Protein AF-S3JIY9-F1 (afdb_monomer_lite)

pLDDT: mean 78.0, std 19.02, range [23.7, 97.75]

Secondary structure (DSSP, 8-state):
-------------------------HHHHHHHHHHHHHHHHHHHHHHHHHTT--HHHHHHHHHHHHHHHHHHHHH-SSHHHHHHHHHHHHHHTTTS-HHHHHHHHHHHHHHHHHHHHHHHHH-GGG----------TT--HHHHHHHHHHHHHH-EETTEEHHHHHHHHTSS---SSS-HHHHHHHHHHHHHHHHHHHHHTTSSS--HHHHHHHHHHHH-TTSHHHHHHHHHHHHHHHHHT-

Sequence (242 aa):
MIKINKIMTMLFFIIPVGAGAGEVTGLDLIDRCSSYADKVVEQSGDELAQIGETPSDIRSYVKLTCIDAMRTAVLAKNVKELSQWRVAKIQSVWGFNDDRKTYQSNVINTSSKMAIEYYYSQHPDSEPAVTYPVVAPDATTDQKVSALDIYASEKKIQGSTVKNHCERLTKNVPNTDIPESTLRSEGVVACQGVMVSNVTQDKHGISFDKAMDIAKRQYGTSSKEYTFFVSVIKSANSISKQ

Organism: NCBI:txid566551

Foldseek 3Di:
DDDDDDDDDDDDPDDDPDDDLPPCDPVNQLVVQQVVLVVCCVPCVVVVVVVPQHSVNSSVLLSVLLSVLQVQLVVPPALVSLLVVLLVQLVVLVVDDPVSSVSSNVSSVVSSVVSSVVSCSVVVVPPDPDDAPDADPPHDPVSQLSSLVVQQCPDDFPNHGLLVVQLVLLVDQDDDPDDSVVLSVVSSLLLSLCLCCLLVVNSGGDHLVRSLVVLCVPANPPDSSSVSSNSSSVVSNVRSND

Structure (mmCIF, N/CA/C/O backbone):
data_AF-S3JIY9-F1
#
_entry.id   AF-S3JIY9-F1
#
loop_
_atom_site.group_PDB
_atom_site.id
_atom_site.type_symbol
_atom_site.label_atom_id
_atom_site.label_alt_id
_atom_site.label_comp_id
_atom_site.label_asym_id
_atom_site.label_entity_id
_atom_site.label_seq_id
_atom_site.pdbx_PDB_ins_code
_atom_site.Cartn_x
_atom_site.Cartn_y
_atom_site.Cartn_z
_atom_site.occupancy
_atom_site.B_iso_or_equiv
_atom_site.auth_seq_id
_atom_site.auth_comp_id
_atom_site.auth_asym_id
_atom_site.auth_atom_id
_atom_site.pdbx_PDB_model_num
ATOM 1 N N . MET A 1 1 ? 37.406 -50.912 22.437 1.00 38.19 1 MET A N 1
ATOM 2 C CA . MET A 1 1 ? 37.278 -50.996 20.965 1.00 38.19 1 MET A CA 1
ATOM 3 C C . MET A 1 1 ? 35.921 -50.398 20.607 1.00 38.19 1 MET A C 1
ATOM 5 O O . MET A 1 1 ? 34.916 -50.907 21.082 1.00 38.19 1 MET A O 1
ATOM 9 N N . ILE A 1 2 ? 35.899 -49.223 19.970 1.00 29.56 2 ILE A N 1
ATOM 10 C CA . ILE A 1 2 ? 34.751 -48.298 19.941 1.00 29.56 2 ILE A CA 1
ATOM 11 C C . ILE A 1 2 ? 34.090 -48.252 18.551 1.00 29.56 2 ILE A C 1
ATOM 13 O O . ILE A 1 2 ? 34.769 -48.039 17.556 1.00 29.56 2 ILE A O 1
ATOM 17 N N . LYS A 1 3 ? 32.753 -48.375 18.593 1.00 28.33 3 LYS A N 1
ATOM 18 C CA . LYS A 1 3 ? 31.664 -47.878 17.721 1.00 28.33 3 LYS A CA 1
ATOM 19 C C . LYS A 1 3 ? 31.586 -48.284 16.241 1.00 28.33 3 LYS A C 1
ATOM 21 O O . LYS A 1 3 ? 32.285 -47.776 15.375 1.00 28.33 3 LYS A O 1
ATOM 26 N N . ILE A 1 4 ? 30.527 -49.050 15.975 1.00 37.38 4 ILE A N 1
ATOM 27 C CA . ILE A 1 4 ? 29.772 -49.087 14.721 1.00 37.38 4 ILE A CA 1
ATOM 28 C C . ILE A 1 4 ? 28.818 -47.884 14.709 1.00 37.38 4 ILE A C 1
ATOM 30 O O . ILE A 1 4 ? 28.067 -47.691 15.661 1.00 37.38 4 ILE A O 1
ATOM 34 N N . ASN A 1 5 ? 28.824 -47.109 13.626 1.00 29.88 5 ASN A N 1
ATOM 35 C CA . ASN A 1 5 ? 27.715 -46.239 13.237 1.00 29.88 5 ASN A CA 1
ATOM 36 C C . ASN A 1 5 ? 27.690 -46.178 11.704 1.00 29.88 5 ASN A C 1
ATOM 38 O O . ASN A 1 5 ? 28.547 -45.541 11.095 1.00 29.88 5 ASN A O 1
ATOM 42 N N . LYS A 1 6 ? 26.734 -46.865 11.069 1.00 32.22 6 LYS A N 1
ATOM 43 C CA . LYS A 1 6 ? 26.401 -46.644 9.656 1.00 32.22 6 LYS A CA 1
ATOM 44 C C . LYS A 1 6 ? 25.084 -45.884 9.607 1.00 32.22 6 LYS A C 1
ATOM 46 O O . LYS A 1 6 ? 24.036 -46.408 9.967 1.00 32.22 6 LYS A O 1
ATOM 51 N N . ILE A 1 7 ? 25.209 -44.617 9.231 1.00 32.75 7 ILE A N 1
ATOM 52 C CA . ILE A 1 7 ? 24.135 -43.646 9.054 1.00 32.75 7 ILE A CA 1
ATOM 53 C C . ILE A 1 7 ? 23.348 -43.995 7.790 1.00 32.75 7 ILE A C 1
ATOM 55 O O . ILE A 1 7 ? 23.915 -44.295 6.741 1.00 32.75 7 ILE A O 1
ATOM 59 N N . MET A 1 8 ? 22.030 -43.957 7.950 1.00 25.59 8 MET A N 1
ATOM 60 C CA . MET A 1 8 ? 20.993 -44.176 6.954 1.00 25.59 8 MET A CA 1
ATOM 61 C C . MET A 1 8 ? 21.066 -43.111 5.850 1.00 25.59 8 MET A C 1
ATOM 63 O O . MET A 1 8 ? 20.965 -41.916 6.118 1.00 25.59 8 MET A O 1
ATOM 67 N N . THR A 1 9 ? 21.253 -43.553 4.609 1.00 28.67 9 THR A N 1
ATOM 68 C CA . THR A 1 9 ? 21.244 -42.717 3.405 1.00 28.67 9 THR A CA 1
ATOM 69 C C . THR A 1 9 ? 19.800 -42.339 3.064 1.00 28.67 9 THR A C 1
ATOM 71 O O . THR A 1 9 ? 19.059 -43.151 2.516 1.00 28.67 9 THR A O 1
ATOM 74 N N . MET A 1 10 ? 19.384 -41.114 3.400 1.00 25.73 10 MET A N 1
ATOM 75 C CA . MET A 1 10 ? 18.171 -40.512 2.840 1.00 25.73 10 MET A CA 1
ATOM 76 C C . MET A 1 10 ? 18.491 -39.938 1.457 1.00 25.73 10 MET A C 1
ATOM 78 O O . MET A 1 10 ? 19.300 -39.022 1.320 1.00 25.73 10 MET A O 1
ATOM 82 N N . LEU A 1 11 ? 17.843 -40.506 0.442 1.00 25.73 11 LEU A N 1
ATOM 83 C CA . LEU A 1 11 ? 17.752 -39.976 -0.913 1.00 25.73 11 LEU A CA 1
ATOM 84 C C . LEU A 1 11 ? 17.049 -38.612 -0.888 1.00 25.73 11 LEU A C 1
ATOM 86 O O . LEU A 1 11 ? 15.840 -38.538 -0.675 1.00 25.73 11 LEU A O 1
ATOM 90 N N . PHE A 1 12 ? 17.801 -37.543 -1.141 1.00 24.23 12 PHE A N 1
ATOM 91 C CA . PHE A 1 12 ? 17.235 -36.261 -1.545 1.00 24.23 12 PHE A CA 1
ATOM 92 C C . PHE A 1 12 ? 17.053 -36.268 -3.063 1.00 24.23 12 PHE A C 1
ATOM 94 O O . PHE A 1 12 ? 18.024 -36.284 -3.819 1.00 24.23 12 PHE A O 1
ATOM 101 N N . PHE A 1 13 ? 15.797 -36.243 -3.505 1.00 23.70 13 PHE A N 1
ATOM 102 C CA . PHE A 1 13 ? 15.455 -35.799 -4.850 1.00 23.70 13 PHE A CA 1
ATOM 103 C C . PHE A 1 13 ? 15.798 -34.309 -4.952 1.00 23.70 13 PHE A C 1
ATOM 105 O O . PHE A 1 13 ? 15.055 -33.456 -4.470 1.00 23.70 13 PHE A O 1
ATOM 112 N N . ILE A 1 14 ? 16.942 -33.998 -5.559 1.00 27.81 14 ILE A N 1
ATOM 113 C CA . ILE A 1 14 ? 17.235 -32.653 -6.050 1.00 27.81 14 ILE A CA 1
ATOM 114 C C . ILE A 1 14 ? 16.466 -32.519 -7.363 1.00 27.81 14 ILE A C 1
ATOM 116 O O . ILE A 1 14 ? 16.834 -33.116 -8.374 1.00 27.81 14 ILE A O 1
ATOM 120 N N . ILE A 1 15 ? 15.364 -31.771 -7.337 1.00 27.00 15 ILE A N 1
ATOM 121 C CA . ILE A 1 15 ? 14.745 -31.269 -8.564 1.00 27.00 15 ILE A CA 1
ATOM 122 C C . ILE A 1 15 ? 15.760 -30.296 -9.187 1.00 27.00 15 ILE A C 1
ATOM 124 O O . ILE A 1 15 ? 16.252 -29.419 -8.472 1.00 27.00 15 ILE A O 1
ATOM 128 N N . PRO A 1 16 ? 16.107 -30.423 -10.478 1.00 28.78 16 PRO A N 1
ATOM 129 C CA . PRO A 1 16 ? 16.985 -29.463 -11.125 1.00 28.78 16 PRO A CA 1
ATOM 130 C C . PRO A 1 16 ? 16.290 -28.099 -11.158 1.00 28.78 16 PRO A C 1
ATOM 132 O O . PRO A 1 16 ? 15.233 -27.942 -11.770 1.00 28.78 16 PRO A O 1
ATOM 135 N N . VAL A 1 17 ? 16.893 -27.107 -10.498 1.00 31.83 17 VAL A N 1
ATOM 136 C CA . VAL A 1 17 ? 16.591 -25.695 -10.738 1.00 31.83 17 VAL A CA 1
ATOM 137 C C . VAL A 1 17 ? 17.067 -25.411 -12.156 1.00 31.83 17 VAL A C 1
ATOM 139 O O . VAL A 1 17 ? 18.263 -25.289 -12.416 1.00 31.83 17 VAL A O 1
ATOM 142 N N . GLY A 1 18 ? 16.119 -25.415 -13.092 1.00 27.17 18 GLY A N 1
ATOM 143 C CA . GLY A 1 18 ? 16.354 -25.000 -14.463 1.00 27.17 18 GLY A CA 1
ATOM 144 C C . GLY A 1 18 ? 16.907 -23.581 -14.467 1.00 27.17 18 GLY A C 1
ATOM 145 O O . GLY A 1 18 ? 16.279 -22.656 -13.957 1.00 27.17 18 GLY A O 1
ATOM 146 N N . ALA A 1 19 ? 18.106 -23.452 -15.026 1.00 34.94 19 ALA A N 1
ATOM 147 C CA . ALA A 1 19 ? 18.728 -22.194 -15.376 1.00 34.94 19 ALA A CA 1
ATOM 148 C C . ALA A 1 19 ? 17.770 -21.339 -16.217 1.00 34.94 19 ALA A C 1
ATOM 150 O O . ALA A 1 19 ? 17.150 -21.826 -17.163 1.00 34.94 19 ALA A O 1
ATOM 151 N N . GLY A 1 20 ? 17.681 -20.060 -15.869 1.00 28.09 20 GLY A N 1
ATOM 152 C CA . GLY A 1 20 ? 16.871 -19.095 -16.595 1.00 28.09 20 GLY A CA 1
ATOM 153 C C . GLY A 1 20 ? 16.936 -17.690 -16.011 1.00 28.09 20 GLY A C 1
ATOM 154 O O . GLY A 1 20 ? 15.926 -16.999 -16.011 1.00 28.09 20 GLY A O 1
ATOM 155 N N . ALA A 1 21 ? 18.096 -17.245 -15.517 1.00 38.03 21 ALA A N 1
ATOM 156 C CA . ALA A 1 21 ? 18.373 -15.811 -15.479 1.00 38.03 21 ALA A CA 1
ATOM 157 C C . ALA A 1 21 ? 18.649 -15.383 -16.928 1.00 38.03 21 ALA A C 1
ATOM 159 O O . ALA A 1 21 ? 19.795 -15.275 -17.355 1.00 38.03 21 ALA A O 1
ATOM 160 N N . GLY A 1 22 ? 17.579 -15.286 -17.721 1.00 38.56 22 GLY A N 1
ATOM 161 C CA . GLY A 1 22 ? 17.641 -14.637 -19.019 1.00 38.56 22 GLY A CA 1
ATOM 162 C C . GLY A 1 22 ? 18.065 -13.194 -18.793 1.00 38.56 22 GLY A C 1
ATOM 163 O O . GLY A 1 22 ? 17.562 -12.534 -17.883 1.00 38.56 22 GLY A O 1
ATOM 164 N N . GLU A 1 23 ? 19.025 -12.738 -19.582 1.00 44.09 23 GLU A N 1
ATOM 165 C CA . GLU A 1 23 ? 19.440 -11.345 -19.651 1.00 44.09 23 GLU A CA 1
ATOM 166 C C . GLU A 1 23 ? 18.198 -10.508 -20.002 1.00 44.09 23 GLU A C 1
ATOM 168 O O . GLU A 1 23 ? 17.752 -10.500 -21.146 1.00 44.09 23 GLU A O 1
ATOM 173 N N . VAL A 1 24 ? 17.558 -9.898 -18.997 1.00 56.06 24 VAL A N 1
ATOM 174 C CA . VAL A 1 24 ? 16.356 -9.083 -19.206 1.00 56.06 24 VAL A CA 1
ATOM 175 C C . VAL A 1 24 ? 16.796 -7.837 -19.956 1.00 56.06 24 VAL A C 1
ATOM 177 O O . VAL A 1 24 ? 17.496 -6.976 -19.422 1.00 56.06 24 VAL A O 1
ATOM 180 N N . THR A 1 25 ? 16.408 -7.749 -21.219 1.00 61.25 25 THR A N 1
ATOM 181 C CA . THR A 1 25 ? 16.773 -6.631 -22.078 1.00 61.25 25 THR A CA 1
ATOM 182 C C . THR A 1 25 ? 15.883 -5.421 -21.792 1.00 61.25 25 THR A C 1
ATOM 184 O O . THR A 1 25 ? 14.789 -5.522 -21.230 1.00 61.25 25 THR A O 1
ATOM 187 N N . GLY A 1 26 ? 16.309 -4.235 -22.237 1.00 61.56 26 GLY A N 1
ATOM 188 C CA . GLY A 1 26 ? 15.458 -3.040 -22.183 1.00 61.56 26 GLY A CA 1
ATOM 189 C C . GLY A 1 26 ? 14.123 -3.202 -22.930 1.00 61.56 26 GLY A C 1
ATOM 190 O O . GLY A 1 26 ? 13.165 -2.505 -22.602 1.00 61.56 26 GLY A O 1
ATOM 191 N N . LEU A 1 27 ? 14.042 -4.131 -23.891 1.00 69.62 27 LEU A N 1
ATOM 192 C CA . LEU A 1 27 ? 12.817 -4.461 -24.625 1.00 69.62 27 LEU A CA 1
ATOM 193 C C . LEU A 1 27 ? 11.836 -5.258 -23.755 1.00 69.62 27 LEU A C 1
ATOM 195 O O . LEU A 1 27 ? 10.663 -4.897 -23.693 1.00 69.62 27 LEU A O 1
ATOM 199 N N . ASP A 1 28 ? 12.325 -6.229 -22.980 1.00 77.31 28 ASP A N 1
ATOM 200 C CA . ASP A 1 28 ? 11.491 -7.023 -22.065 1.00 77.31 28 ASP A CA 1
ATOM 201 C C . ASP A 1 28 ? 10.812 -6.143 -21.001 1.00 77.31 28 ASP A C 1
ATOM 203 O O . ASP A 1 28 ? 9.652 -6.348 -20.631 1.00 77.31 28 ASP A O 1
ATOM 207 N N . LEU A 1 29 ? 11.511 -5.104 -20.531 1.00 80.00 29 LEU A N 1
ATOM 208 C CA . LEU A 1 29 ? 10.956 -4.125 -19.592 1.00 80.00 29 LEU A CA 1
ATOM 209 C C . LEU A 1 29 ? 9.854 -3.268 -20.232 1.00 80.00 29 LEU A C 1
ATOM 211 O O . LEU A 1 29 ? 8.835 -2.991 -19.592 1.00 80.00 29 LEU A O 1
ATOM 215 N N . ILE A 1 30 ? 10.036 -2.858 -21.491 1.00 84.56 30 ILE A N 1
ATOM 216 C CA . ILE A 1 30 ? 9.040 -2.079 -22.239 1.00 84.56 30 ILE A CA 1
ATOM 217 C C . ILE A 1 30 ? 7.777 -2.909 -22.474 1.00 84.56 30 ILE A C 1
ATOM 219 O O . ILE A 1 30 ? 6.673 -2.384 -22.289 1.00 84.56 30 ILE A O 1
ATOM 223 N N . ASP A 1 31 ? 7.917 -4.186 -22.820 1.00 87.69 31 ASP A N 1
ATOM 224 C CA . ASP A 1 31 ? 6.788 -5.086 -23.063 1.00 87.69 31 ASP A CA 1
ATOM 225 C C . ASP A 1 31 ? 6.035 -5.405 -21.772 1.00 87.69 31 ASP A C 1
ATOM 227 O O . ASP A 1 31 ? 4.800 -5.347 -21.738 1.00 87.69 31 ASP A O 1
ATOM 231 N N . ARG A 1 32 ? 6.757 -5.626 -20.665 1.00 88.44 32 ARG A N 1
ATOM 232 C CA . ARG A 1 32 ? 6.151 -5.828 -19.340 1.00 88.44 32 ARG A CA 1
ATOM 233 C C . ARG A 1 32 ? 5.341 -4.606 -18.898 1.00 88.44 32 ARG A C 1
ATOM 235 O O . ARG A 1 32 ? 4.214 -4.753 -18.425 1.00 88.44 32 ARG A O 1
ATOM 242 N N . CYS A 1 33 ? 5.880 -3.401 -19.076 1.00 93.50 33 CYS A N 1
ATOM 243 C CA . CYS A 1 33 ? 5.172 -2.166 -18.739 1.00 93.50 33 CYS A CA 1
ATOM 244 C C . CYS A 1 33 ? 4.005 -1.862 -19.690 1.00 93.50 33 CYS A C 1
ATOM 246 O O . CYS A 1 33 ? 2.988 -1.332 -19.246 1.00 93.50 33 CYS A O 1
ATOM 248 N N . SER A 1 34 ? 4.121 -2.215 -20.974 1.00 93.50 34 SER A N 1
ATOM 249 C CA . SER A 1 34 ? 3.027 -2.059 -21.944 1.00 93.50 34 SER A CA 1
ATOM 250 C C . SER A 1 34 ? 1.875 -3.020 -21.631 1.00 93.50 34 SER A C 1
ATOM 252 O O . SER A 1 34 ? 0.733 -2.587 -21.541 1.00 93.50 34 SER A O 1
ATOM 254 N N . SER A 1 35 ? 2.183 -4.281 -21.317 1.00 92.75 35 SER A N 1
ATOM 255 C CA . SER A 1 35 ? 1.185 -5.277 -20.901 1.00 92.75 35 SER A CA 1
ATOM 256 C C . SER A 1 35 ? 0.463 -4.866 -19.616 1.00 92.75 35 SER A C 1
ATOM 258 O O . SER A 1 35 ? -0.747 -5.040 -19.483 1.00 92.75 35 SER A O 1
ATOM 260 N N . TYR A 1 36 ? 1.196 -4.291 -18.655 1.00 94.75 36 TYR A N 1
ATOM 261 C CA . TYR A 1 36 ? 0.585 -3.751 -17.443 1.00 94.75 36 TYR A CA 1
ATOM 262 C C . TYR A 1 36 ? -0.362 -2.582 -17.755 1.00 94.75 36 TYR A C 1
ATOM 264 O O . TYR A 1 36 ? -1.472 -2.537 -17.229 1.00 94.75 36 TYR A O 1
ATOM 272 N N . ALA A 1 37 ? 0.039 -1.673 -18.643 1.00 93.62 37 ALA A N 1
ATOM 273 C CA . ALA A 1 37 ? -0.789 -0.556 -19.082 1.00 93.62 37 ALA A CA 1
ATOM 274 C C . ALA A 1 37 ? -2.096 -1.009 -19.754 1.00 93.62 37 ALA A C 1
ATOM 276 O O . ALA A 1 37 ? -3.160 -0.486 -19.423 1.00 93.62 37 ALA A O 1
ATOM 277 N N . ASP A 1 38 ? -2.034 -2.009 -20.634 1.00 94.06 38 ASP A N 1
ATOM 278 C CA . ASP A 1 38 ? -3.224 -2.572 -21.279 1.00 94.06 38 ASP A CA 1
ATOM 279 C C . ASP A 1 38 ? -4.160 -3.241 -20.271 1.00 94.06 38 ASP A C 1
ATOM 281 O O . ASP A 1 38 ? -5.369 -3.013 -20.308 1.00 94.06 38 ASP A O 1
ATOM 285 N N . LYS A 1 39 ? -3.603 -3.976 -19.303 1.00 92.31 39 LYS A N 1
ATOM 286 C CA . LYS A 1 39 ? -4.386 -4.596 -18.230 1.00 92.31 39 LYS A CA 1
ATOM 287 C C . LYS A 1 39 ? -5.145 -3.564 -17.395 1.00 92.31 39 LYS A C 1
ATOM 289 O O . LYS A 1 39 ? -6.285 -3.806 -17.017 1.00 92.31 39 LYS A O 1
ATOM 294 N N . VAL A 1 40 ? -4.539 -2.416 -17.099 1.00 90.56 40 VAL A N 1
ATOM 295 C CA . VAL A 1 40 ? -5.216 -1.352 -16.342 1.00 90.56 40 VAL A CA 1
ATOM 296 C C . VAL A 1 40 ? -6.367 -0.743 -17.146 1.00 90.56 40 VAL A C 1
ATOM 298 O O . VAL A 1 40 ? -7.426 -0.484 -16.579 1.00 90.56 40 VAL A O 1
ATOM 301 N N . VAL A 1 41 ? -6.202 -0.560 -18.462 1.00 92.88 41 VAL A N 1
ATOM 302 C CA . VAL A 1 41 ? -7.307 -0.125 -19.334 1.00 92.88 41 VAL A CA 1
ATOM 303 C C . VAL A 1 41 ? -8.439 -1.147 -19.341 1.00 92.88 41 VAL A C 1
ATOM 305 O O . VAL A 1 41 ? -9.593 -0.761 -19.208 1.00 92.88 41 VAL A O 1
ATOM 308 N N . GLU A 1 42 ? -8.124 -2.433 -19.472 1.00 91.19 42 GLU A N 1
ATOM 309 C CA . GLU A 1 42 ? -9.130 -3.499 -19.491 1.00 91.19 42 GLU A CA 1
ATOM 310 C C . GLU A 1 42 ? -9.900 -3.593 -18.165 1.00 91.19 42 GLU A C 1
ATOM 312 O O . GLU A 1 42 ? -11.111 -3.786 -18.162 1.00 91.19 42 GLU A O 1
ATOM 317 N N . GLN A 1 43 ? -9.207 -3.444 -17.034 1.00 87.44 43 GLN A N 1
ATOM 318 C CA . GLN A 1 43 ? -9.795 -3.654 -15.710 1.00 87.44 43 GLN A CA 1
ATOM 319 C C . GLN A 1 43 ? -10.509 -2.430 -15.141 1.00 87.44 43 GLN A C 1
ATOM 321 O O . GLN A 1 43 ? -11.434 -2.588 -14.350 1.00 87.44 43 GLN A O 1
ATOM 326 N N . SER A 1 44 ? -10.054 -1.226 -15.487 1.00 85.56 44 SER A N 1
ATOM 327 C CA . SER A 1 44 ? -10.502 0.011 -14.838 1.00 85.56 44 SER A CA 1
ATOM 328 C C . SER A 1 44 ? -10.840 1.126 -15.827 1.00 85.56 44 SER A C 1
ATOM 330 O O . SER A 1 44 ? -11.172 2.225 -15.399 1.00 85.56 44 SER A O 1
ATOM 332 N N . GLY A 1 45 ? -10.768 0.885 -17.140 1.00 85.88 45 GLY A N 1
ATOM 333 C CA . GLY A 1 45 ? -10.981 1.915 -18.161 1.00 85.88 45 GLY A CA 1
ATOM 334 C C . GLY A 1 45 ? -12.343 2.601 -18.069 1.00 85.88 45 GLY A C 1
ATOM 335 O O . GLY A 1 45 ? -12.399 3.826 -18.134 1.00 85.88 45 GLY A O 1
ATOM 336 N N . ASP A 1 46 ? -13.416 1.838 -17.852 1.00 88.94 46 ASP A N 1
ATOM 337 C CA . ASP A 1 46 ? -14.777 2.381 -17.756 1.00 88.94 46 ASP A CA 1
ATOM 338 C C . ASP A 1 46 ? -14.972 3.260 -16.511 1.00 88.94 46 ASP A C 1
ATOM 340 O O . ASP A 1 46 ? -15.608 4.310 -16.585 1.00 88.94 46 ASP A O 1
ATOM 344 N N . GLU A 1 47 ? -14.395 2.866 -15.372 1.00 86.44 47 GLU A N 1
ATOM 345 C CA . GLU A 1 47 ? -14.415 3.660 -14.136 1.00 86.44 47 GLU A CA 1
ATOM 346 C C . GLU A 1 47 ? -13.576 4.935 -14.294 1.00 86.44 47 GLU A C 1
ATOM 348 O O . GLU A 1 47 ? -14.006 6.030 -13.937 1.00 86.44 47 GLU A O 1
ATOM 353 N N . LEU A 1 48 ? -12.393 4.818 -14.900 1.00 86.81 48 LEU A N 1
ATOM 354 C CA . LEU A 1 48 ? -11.477 5.938 -15.106 1.00 86.81 48 LEU A CA 1
ATOM 355 C C . LEU A 1 48 ? -11.991 6.937 -16.158 1.00 86.81 48 LEU A C 1
ATOM 357 O O . LEU A 1 48 ? -11.736 8.140 -16.052 1.00 86.81 48 LEU A O 1
ATOM 361 N N . ALA A 1 49 ? -12.795 6.484 -17.120 1.00 90.25 49 ALA A N 1
ATOM 362 C CA . ALA A 1 49 ? -13.476 7.366 -18.061 1.00 90.25 49 ALA A CA 1
ATOM 363 C C . ALA A 1 49 ? -14.446 8.331 -17.353 1.00 90.25 49 ALA A C 1
ATOM 365 O O . ALA A 1 49 ? -14.579 9.481 -17.777 1.00 90.25 49 ALA A O 1
ATOM 366 N N . GLN A 1 50 ? -15.065 7.917 -16.238 1.00 90.19 50 GLN A N 1
ATOM 367 C CA . GLN A 1 50 ? -15.978 8.767 -15.455 1.00 90.19 50 GLN A CA 1
ATOM 368 C C . GLN A 1 50 ? -15.263 9.961 -14.809 1.00 90.19 50 GLN A C 1
ATOM 370 O O . GLN A 1 50 ? -15.883 10.995 -14.566 1.00 90.19 50 GLN A O 1
ATOM 375 N N . ILE A 1 51 ? -13.949 9.851 -14.587 1.00 86.19 51 ILE A N 1
ATOM 376 C CA . ILE A 1 51 ? -13.099 10.927 -14.056 1.00 86.19 51 ILE A CA 1
ATOM 377 C C . ILE A 1 51 ? -12.274 11.630 -15.148 1.00 86.19 51 ILE A C 1
ATOM 379 O O . ILE A 1 51 ? -11.333 12.377 -14.849 1.00 86.19 51 ILE A O 1
ATOM 383 N N . GLY A 1 52 ? -12.629 11.401 -16.417 1.00 89.25 52 GLY A N 1
ATOM 384 C CA . GLY A 1 52 ? -12.058 12.068 -17.583 1.00 89.25 52 GLY A CA 1
ATOM 385 C C . GLY A 1 52 ? -10.699 11.534 -18.038 1.00 89.25 52 GLY A C 1
ATOM 386 O O . GLY A 1 52 ? -9.960 12.277 -18.677 1.00 89.25 52 GLY A O 1
ATOM 387 N N . GLU A 1 53 ? -10.335 10.298 -17.691 1.00 89.50 53 GLU A N 1
ATOM 388 C CA . GLU A 1 53 ? -9.131 9.639 -18.216 1.00 89.50 53 GLU A CA 1
ATOM 389 C C . GLU A 1 53 ? -9.479 8.838 -19.477 1.00 89.50 53 GLU A C 1
ATOM 391 O O . GLU A 1 53 ? -10.337 7.954 -19.449 1.00 89.50 53 GLU A O 1
ATOM 396 N N . THR A 1 54 ? -8.811 9.115 -20.599 1.00 95.62 54 THR A N 1
ATOM 397 C CA . THR A 1 54 ? -9.002 8.307 -21.810 1.00 95.62 54 THR A CA 1
ATOM 398 C C . THR A 1 54 ? -8.145 7.036 -21.763 1.00 95.62 54 THR A C 1
ATOM 400 O O . THR A 1 54 ? -7.095 7.015 -21.114 1.00 95.62 54 THR A O 1
ATOM 403 N N . PRO A 1 55 ? -8.480 5.978 -22.528 1.00 95.06 55 PRO A N 1
ATOM 404 C CA . PRO A 1 55 ? -7.614 4.802 -22.654 1.00 95.06 55 PRO A CA 1
ATOM 405 C C . PRO A 1 55 ? -6.179 5.120 -23.106 1.00 95.06 55 PRO A C 1
ATOM 407 O O . PRO A 1 55 ? -5.260 4.350 -22.830 1.00 95.06 55 PRO A O 1
ATOM 410 N N . SER A 1 56 ? -5.969 6.225 -23.828 1.00 96.06 56 SER A N 1
ATOM 411 C CA . SER A 1 56 ? -4.633 6.683 -24.222 1.00 96.06 56 SER A CA 1
ATOM 412 C C . SER A 1 56 ? -3.878 7.303 -23.042 1.00 96.06 56 SER A C 1
ATOM 414 O O . SER A 1 56 ? -2.692 7.016 -22.854 1.00 96.06 56 SER A O 1
ATOM 416 N N . ASP A 1 57 ? -4.562 8.105 -22.223 1.00 93.88 57 ASP A N 1
ATOM 417 C CA . ASP A 1 57 ? -3.984 8.743 -21.035 1.00 93.88 57 ASP A CA 1
ATOM 418 C C . ASP A 1 57 ? -3.602 7.699 -19.986 1.00 93.88 57 ASP A C 1
ATOM 420 O O . ASP A 1 57 ? -2.476 7.706 -19.483 1.00 93.88 57 ASP A O 1
ATOM 424 N N . ILE A 1 58 ? -4.489 6.725 -19.749 1.00 93.56 58 ILE A N 1
ATOM 425 C CA . ILE A 1 58 ? -4.242 5.593 -18.848 1.00 93.56 58 ILE A CA 1
ATOM 426 C C . ILE A 1 58 ? -2.992 4.838 -19.299 1.00 93.56 58 ILE A C 1
ATOM 428 O O . ILE A 1 58 ? -2.053 4.675 -18.517 1.00 93.56 58 ILE A O 1
ATOM 432 N N . ARG A 1 59 ? -2.927 4.429 -20.576 1.00 96.38 59 ARG A N 1
ATOM 433 C CA . ARG A 1 59 ? -1.762 3.692 -21.085 1.00 96.38 59 ARG A CA 1
ATOM 434 C C . ARG A 1 59 ? -0.476 4.481 -20.934 1.00 96.38 59 ARG A C 1
ATOM 436 O O . ARG A 1 59 ? 0.529 3.934 -20.486 1.00 96.38 59 ARG A O 1
ATOM 443 N N . SER A 1 60 ? -0.513 5.757 -21.305 1.00 95.75 60 SER A N 1
ATOM 444 C CA . SER A 1 60 ? 0.652 6.634 -21.253 1.00 95.75 60 SER A CA 1
ATOM 445 C C . SER A 1 60 ? 1.152 6.785 -19.821 1.00 95.75 60 SER A C 1
ATOM 447 O O . SER A 1 60 ? 2.332 6.558 -19.557 1.00 95.75 60 SER A O 1
ATOM 449 N N . TYR A 1 61 ? 0.257 7.085 -18.878 1.00 94.19 61 TYR A N 1
ATOM 450 C CA . TYR A 1 61 ? 0.610 7.253 -17.474 1.00 94.19 61 TYR A CA 1
ATOM 451 C C . TYR A 1 61 ? 1.171 5.965 -16.861 1.00 94.19 61 TYR A C 1
ATOM 453 O O . TYR A 1 61 ? 2.245 5.989 -16.247 1.00 94.19 61 TYR A O 1
ATOM 461 N N . VAL A 1 62 ? 0.483 4.833 -17.053 1.00 95.69 62 VAL A N 1
ATOM 462 C CA . VAL A 1 62 ? 0.902 3.537 -16.502 1.00 95.69 62 VAL A CA 1
ATOM 463 C C . VAL A 1 62 ? 2.249 3.120 -17.072 1.00 95.69 62 VAL A C 1
ATOM 465 O O . VAL A 1 62 ? 3.164 2.785 -16.316 1.00 95.69 62 VAL A O 1
ATOM 468 N N . LYS A 1 63 ? 2.407 3.197 -18.397 1.00 94.75 63 LYS A N 1
ATOM 469 C CA . LYS A 1 63 ? 3.643 2.808 -19.075 1.00 94.75 63 LYS A CA 1
ATOM 470 C C . LYS A 1 63 ? 4.818 3.678 -18.643 1.00 94.75 63 LYS A C 1
ATOM 472 O O . LYS A 1 63 ? 5.865 3.137 -18.295 1.00 94.75 63 LYS A O 1
ATOM 477 N N . LEU A 1 64 ? 4.656 5.002 -18.621 1.00 94.19 64 LEU A N 1
ATOM 478 C CA . LEU A 1 64 ? 5.724 5.919 -18.215 1.00 94.19 64 LEU A CA 1
ATOM 479 C C . LEU A 1 64 ? 6.114 5.720 -16.750 1.00 94.19 64 LEU A C 1
ATOM 481 O O . LEU A 1 64 ? 7.302 5.677 -16.442 1.00 94.19 64 LEU A O 1
ATOM 485 N N . THR A 1 65 ? 5.138 5.540 -15.859 1.00 95.88 65 THR A N 1
ATOM 486 C CA . THR A 1 65 ? 5.400 5.306 -14.431 1.00 95.88 65 THR A CA 1
ATOM 487 C C . THR A 1 65 ? 6.108 3.973 -14.195 1.00 95.88 65 THR A C 1
ATOM 489 O O . THR A 1 65 ? 7.059 3.911 -13.418 1.00 95.88 65 THR A O 1
ATOM 492 N N . CYS A 1 66 ? 5.698 2.917 -14.899 1.00 96.06 66 CYS A N 1
ATOM 493 C CA . CYS A 1 66 ? 6.351 1.614 -14.831 1.00 96.06 66 CYS A CA 1
ATOM 494 C C . CYS A 1 66 ? 7.792 1.663 -15.361 1.00 96.06 66 CYS A C 1
ATOM 496 O O . CYS A 1 66 ? 8.706 1.181 -14.695 1.00 96.06 66 CYS A O 1
ATOM 498 N N . ILE A 1 67 ? 8.023 2.302 -16.514 1.00 92.94 67 ILE A N 1
ATOM 499 C CA . ILE A 1 67 ? 9.370 2.456 -17.086 1.00 92.94 67 ILE A CA 1
ATOM 500 C C . ILE A 1 67 ? 10.269 3.276 -16.155 1.00 92.94 67 ILE A C 1
ATOM 502 O O . ILE A 1 67 ? 11.434 2.931 -15.978 1.00 92.94 67 ILE A O 1
ATOM 506 N N . ASP A 1 68 ? 9.745 4.338 -15.544 1.00 95.25 68 ASP A N 1
ATOM 507 C CA . ASP A 1 68 ? 10.468 5.157 -14.565 1.00 95.25 68 ASP A CA 1
ATOM 508 C C . ASP A 1 68 ? 10.891 4.334 -13.331 1.00 95.25 68 ASP A C 1
ATOM 510 O O . ASP A 1 68 ? 12.050 4.387 -12.908 1.00 95.25 68 ASP A O 1
ATOM 514 N N . ALA A 1 69 ? 9.995 3.483 -12.817 1.00 91.25 69 ALA A N 1
ATOM 515 C CA . ALA A 1 69 ? 10.299 2.556 -11.726 1.00 91.25 69 ALA A CA 1
ATOM 516 C C . ALA A 1 69 ? 11.403 1.559 -12.113 1.00 91.25 69 ALA A C 1
ATOM 518 O O . ALA A 1 69 ? 12.368 1.370 -11.372 1.00 91.25 69 ALA A O 1
ATOM 519 N N . MET A 1 70 ? 11.292 0.949 -13.297 1.00 91.69 70 MET A N 1
ATOM 520 C CA . MET A 1 70 ? 12.269 -0.022 -13.796 1.00 91.69 70 MET A CA 1
ATOM 521 C C . MET A 1 70 ? 13.639 0.613 -14.043 1.00 91.69 70 MET A C 1
ATOM 523 O O . MET A 1 70 ? 14.659 0.046 -13.662 1.00 91.69 70 MET A O 1
ATOM 527 N N . ARG A 1 71 ? 13.683 1.822 -14.614 1.00 90.31 71 ARG A N 1
ATOM 528 C CA . ARG A 1 71 ? 14.927 2.596 -14.757 1.00 90.31 71 ARG A CA 1
ATOM 529 C C . ARG A 1 71 ? 15.564 2.882 -13.405 1.00 90.31 71 ARG A C 1
ATOM 531 O O . ARG A 1 71 ? 16.775 2.744 -13.265 1.00 90.31 71 ARG A O 1
ATOM 538 N N . THR A 1 72 ? 14.751 3.229 -12.411 1.00 88.31 72 THR A N 1
ATOM 539 C CA . THR A 1 72 ? 15.233 3.406 -11.041 1.00 88.31 72 THR A CA 1
ATOM 540 C C . THR A 1 72 ? 15.834 2.108 -10.510 1.00 88.31 72 THR A C 1
ATOM 542 O O . THR A 1 72 ? 16.909 2.153 -9.932 1.00 88.31 72 THR A O 1
ATOM 545 N N . ALA A 1 73 ? 15.223 0.947 -10.764 1.00 86.81 73 ALA A N 1
ATOM 546 C CA . ALA A 1 73 ? 15.770 -0.338 -10.316 1.00 86.81 73 ALA A CA 1
ATOM 547 C C . ALA A 1 73 ? 17.107 -0.679 -10.976 1.00 86.81 73 ALA A C 1
ATOM 549 O O . ALA A 1 73 ? 17.994 -1.191 -10.305 1.00 86.81 73 ALA A O 1
ATOM 550 N N . VAL A 1 74 ? 17.275 -0.364 -12.263 1.00 86.69 74 VAL A N 1
ATOM 551 C CA . VAL A 1 74 ? 18.553 -0.553 -12.973 1.00 86.69 74 VAL A CA 1
ATOM 552 C C . VAL A 1 74 ? 19.674 0.285 -12.350 1.00 86.69 74 VAL A C 1
ATOM 554 O O . VAL A 1 74 ? 20.819 -0.153 -12.312 1.00 86.69 74 VAL A O 1
ATOM 557 N N . LEU A 1 75 ? 19.358 1.494 -11.880 1.00 86.50 75 LEU A N 1
ATOM 558 C CA . LEU A 1 75 ? 20.344 2.451 -11.369 1.00 86.50 75 LEU A CA 1
ATOM 559 C C . LEU A 1 75 ? 20.520 2.409 -9.845 1.00 86.50 75 LEU A C 1
ATOM 561 O O . LEU A 1 75 ? 21.487 2.974 -9.331 1.00 86.50 75 LEU A O 1
ATOM 565 N N . ALA A 1 76 ? 19.585 1.789 -9.127 1.00 81.25 76 ALA A N 1
ATOM 566 C CA . ALA A 1 76 ? 19.547 1.802 -7.676 1.00 81.25 76 ALA A CA 1
ATOM 567 C C . ALA A 1 76 ? 20.746 1.061 -7.078 1.00 81.25 76 ALA A C 1
ATOM 569 O O . ALA A 1 76 ? 21.068 -0.062 -7.460 1.00 81.25 76 ALA A O 1
ATOM 570 N N . LYS A 1 77 ? 21.370 1.654 -6.061 1.00 77.69 77 LYS A N 1
ATOM 571 C CA . LYS A 1 77 ? 22.448 0.997 -5.301 1.00 77.69 77 LYS A CA 1
ATOM 572 C C . LYS A 1 77 ? 21.926 -0.050 -4.324 1.00 77.69 77 LYS A C 1
ATOM 574 O O . LYS A 1 77 ? 22.677 -0.911 -3.880 1.00 77.69 77 LYS A O 1
ATOM 579 N N . ASN A 1 78 ? 20.672 0.088 -3.909 1.00 73.31 78 ASN A N 1
ATOM 580 C CA . ASN A 1 78 ? 19.979 -0.789 -2.974 1.00 73.31 78 ASN A CA 1
ATOM 581 C C . ASN A 1 78 ? 18.465 -0.562 -3.082 1.00 73.31 78 ASN A C 1
ATOM 583 O O . ASN A 1 78 ? 18.004 0.466 -3.581 1.00 73.31 78 ASN A O 1
ATOM 587 N N . VAL A 1 79 ? 17.680 -1.494 -2.540 1.00 72.75 79 VAL A N 1
ATOM 588 C CA . VAL A 1 79 ? 16.210 -1.435 -2.589 1.00 72.75 79 VAL A CA 1
ATOM 589 C C . VAL A 1 79 ? 15.617 -0.192 -1.903 1.00 72.75 79 VAL A C 1
ATOM 591 O O . VAL A 1 79 ? 14.535 0.258 -2.269 1.00 72.75 79 VAL A O 1
ATOM 594 N N . LYS A 1 80 ? 16.324 0.429 -0.947 1.00 71.88 80 LYS A N 1
ATOM 595 C CA . LYS A 1 80 ? 15.835 1.637 -0.262 1.00 71.88 80 LYS A CA 1
ATOM 596 C C . LYS A 1 80 ? 15.694 2.818 -1.228 1.00 71.88 80 LYS A C 1
ATOM 598 O O . LYS A 1 80 ? 14.775 3.618 -1.055 1.00 71.88 80 LYS A O 1
ATOM 603 N N . GLU A 1 81 ? 16.540 2.921 -2.253 1.00 71.50 81 GLU A N 1
ATOM 604 C CA . GLU A 1 81 ? 16.414 3.959 -3.290 1.00 71.50 81 GLU A CA 1
ATOM 605 C C . GLU A 1 81 ? 15.124 3.782 -4.118 1.00 71.50 81 GLU A C 1
ATOM 607 O O . GLU A 1 81 ? 14.470 4.769 -4.462 1.00 71.50 81 GLU A O 1
ATOM 612 N N . LEU A 1 82 ? 14.664 2.541 -4.329 1.00 75.25 82 LEU A N 1
ATOM 613 C CA . LEU A 1 82 ? 13.357 2.256 -4.940 1.00 75.25 82 LEU A CA 1
ATOM 614 C C . LEU A 1 82 ? 12.190 2.666 -4.037 1.00 75.25 82 LEU A C 1
ATOM 616 O O . LEU A 1 82 ? 11.204 3.236 -4.512 1.00 75.25 82 LEU A O 1
ATOM 620 N N . SER A 1 83 ? 12.303 2.429 -2.727 1.00 72.31 83 SER A N 1
ATOM 621 C CA . SER A 1 83 ? 11.304 2.898 -1.761 1.00 72.31 83 SER A CA 1
ATOM 622 C C . SER A 1 83 ? 11.231 4.430 -1.726 1.00 72.31 83 SER A C 1
ATOM 624 O O . SER A 1 83 ? 10.138 4.993 -1.664 1.00 72.31 83 SER A O 1
ATOM 626 N N . GLN A 1 84 ? 12.375 5.119 -1.805 1.00 71.81 84 GLN A N 1
ATOM 627 C CA . GLN A 1 84 ? 12.441 6.583 -1.878 1.00 71.81 84 GLN A CA 1
ATOM 628 C C . GLN A 1 84 ? 11.804 7.121 -3.163 1.00 71.81 84 GLN A C 1
ATOM 630 O O . GLN A 1 84 ? 11.015 8.066 -3.091 1.00 71.81 84 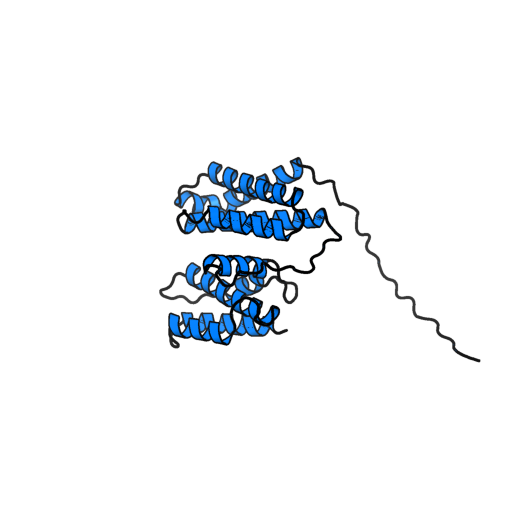GLN A O 1
ATOM 635 N N . TRP A 1 85 ? 12.072 6.488 -4.311 1.00 88.62 85 TRP A N 1
ATOM 636 C CA . TRP A 1 85 ? 11.400 6.810 -5.572 1.00 88.62 85 TRP A CA 1
ATOM 637 C C . TRP A 1 85 ? 9.882 6.688 -5.442 1.00 88.62 85 TRP A C 1
ATOM 639 O O . TRP A 1 85 ? 9.160 7.622 -5.790 1.00 88.62 85 TRP A O 1
ATOM 649 N N . ARG A 1 86 ? 9.388 5.586 -4.858 1.00 84.75 86 ARG A N 1
ATOM 650 C CA . ARG A 1 86 ? 7.949 5.374 -4.650 1.00 84.75 86 ARG A CA 1
ATOM 651 C C . ARG A 1 86 ? 7.339 6.505 -3.824 1.00 84.75 86 ARG A C 1
ATOM 653 O O . ARG A 1 86 ? 6.314 7.055 -4.212 1.00 84.75 86 ARG A O 1
ATOM 660 N N . VAL A 1 87 ? 7.972 6.873 -2.706 1.00 73.81 87 VAL A N 1
ATOM 661 C CA . VAL A 1 87 ? 7.498 7.962 -1.833 1.00 73.81 87 VAL A CA 1
ATOM 662 C C . VAL A 1 87 ? 7.447 9.289 -2.589 1.00 73.81 87 VAL A C 1
ATOM 664 O O . VAL A 1 87 ? 6.405 9.943 -2.581 1.00 73.81 87 VAL A O 1
ATOM 667 N N . ALA A 1 88 ? 8.526 9.659 -3.282 1.00 75.75 88 ALA A N 1
ATOM 668 C CA . ALA A 1 88 ? 8.581 10.898 -4.054 1.00 75.75 88 ALA A CA 1
ATOM 669 C C . ALA A 1 88 ? 7.519 10.927 -5.167 1.00 75.75 88 ALA A C 1
ATOM 671 O O . ALA A 1 88 ? 6.852 11.942 -5.378 1.00 75.75 88 ALA A O 1
ATOM 672 N N . LYS A 1 89 ? 7.297 9.795 -5.845 1.00 86.00 89 LYS A N 1
ATOM 673 C CA . LYS A 1 89 ? 6.294 9.689 -6.908 1.00 86.00 89 LYS A CA 1
ATOM 674 C C . LYS A 1 89 ? 4.869 9.785 -6.366 1.00 86.00 89 LYS A C 1
ATOM 676 O O . LYS A 1 89 ? 4.056 10.491 -6.955 1.00 86.00 89 LYS A O 1
ATOM 681 N N . ILE A 1 90 ? 4.573 9.163 -5.222 1.00 78.00 90 ILE A N 1
ATOM 682 C CA . ILE A 1 90 ? 3.274 9.310 -4.547 1.00 78.00 90 ILE A CA 1
ATOM 683 C C . ILE A 1 90 ? 3.023 10.774 -4.168 1.00 78.00 90 ILE A C 1
ATOM 685 O O . ILE A 1 90 ? 1.931 11.284 -4.395 1.00 78.00 90 ILE A O 1
ATOM 689 N N . GLN A 1 91 ? 4.033 11.479 -3.653 1.00 73.44 91 GLN A N 1
ATOM 690 C CA . GLN A 1 91 ? 3.899 12.904 -3.329 1.00 73.44 91 GLN A CA 1
ATOM 691 C C . GLN A 1 91 ? 3.608 13.770 -4.561 1.00 73.44 91 GLN A C 1
ATOM 693 O O . GLN A 1 91 ? 2.869 14.747 -4.467 1.00 73.44 91 GLN A O 1
ATOM 698 N N . SER A 1 92 ? 4.132 13.390 -5.732 1.00 80.06 92 SER A N 1
ATOM 699 C CA . SER A 1 92 ? 3.906 14.125 -6.985 1.00 80.06 92 SER A CA 1
ATOM 700 C C . SER A 1 92 ? 2.453 14.104 -7.475 1.00 80.06 92 SER A C 1
ATOM 702 O O . SER A 1 92 ? 2.071 14.956 -8.272 1.00 80.06 92 SER A O 1
ATOM 704 N N . VAL A 1 93 ? 1.629 13.176 -6.975 1.00 78.31 93 VAL A N 1
ATOM 705 C CA . VAL A 1 93 ? 0.221 13.020 -7.379 1.00 78.31 93 VAL A CA 1
ATOM 706 C C . VAL A 1 93 ? -0.771 13.536 -6.329 1.00 78.31 93 VAL A C 1
ATOM 708 O O . VAL A 1 93 ? -1.975 13.321 -6.435 1.00 78.31 93 VAL A O 1
ATOM 711 N N . TRP A 1 94 ? -0.297 14.245 -5.301 1.00 63.94 94 TRP A N 1
ATOM 712 C CA . TRP A 1 94 ? -1.147 14.742 -4.211 1.00 63.94 94 TRP A CA 1
ATOM 713 C C . TRP A 1 94 ? -2.068 15.912 -4.582 1.00 63.94 94 TRP A C 1
ATOM 715 O O . TRP A 1 94 ? -2.999 16.186 -3.833 1.00 63.94 94 TRP A O 1
ATOM 725 N N . GLY A 1 95 ? -1.846 16.583 -5.715 1.00 61.34 95 GLY A N 1
ATOM 726 C CA . GLY A 1 95 ? -2.673 17.709 -6.172 1.00 61.34 95 GLY A CA 1
ATOM 727 C C . GLY A 1 95 ? -3.943 17.324 -6.943 1.00 61.34 95 GLY A C 1
ATOM 728 O O . GLY A 1 95 ? -4.642 18.214 -7.420 1.00 61.34 95 GLY A O 1
ATOM 729 N N . PHE A 1 96 ? -4.225 16.030 -7.112 1.00 66.19 96 PHE A N 1
ATOM 730 C CA . PHE A 1 96 ? -5.376 15.533 -7.875 1.00 66.19 96 PHE A CA 1
ATOM 731 C C . PHE A 1 96 ? -6.567 15.178 -6.970 1.00 66.19 96 PHE A C 1
ATOM 733 O O . PHE A 1 96 ? -6.402 14.985 -5.767 1.00 66.19 96 PHE A O 1
ATOM 740 N N . ASN A 1 97 ? -7.767 15.080 -7.560 1.00 73.19 97 ASN A N 1
ATOM 741 C CA . ASN A 1 97 ? -8.968 14.610 -6.859 1.00 73.19 97 ASN A CA 1
ATOM 742 C C . ASN A 1 97 ? -8.796 13.171 -6.323 1.00 73.19 97 ASN A C 1
ATOM 744 O O . ASN A 1 97 ? -7.915 12.437 -6.779 1.00 73.19 97 ASN A O 1
ATOM 748 N N . ASP A 1 98 ? -9.629 12.776 -5.356 1.00 73.00 98 ASP A N 1
ATOM 749 C CA . ASP A 1 98 ? -9.446 11.527 -4.601 1.00 73.00 98 ASP A CA 1
ATOM 750 C C . ASP A 1 98 ? -9.427 10.275 -5.495 1.00 73.00 98 ASP A C 1
ATOM 752 O O . ASP A 1 98 ? -8.585 9.393 -5.301 1.00 73.00 98 ASP A O 1
ATOM 756 N N . ASP A 1 99 ? -10.260 10.230 -6.536 1.00 73.25 99 ASP A N 1
ATOM 757 C CA . ASP A 1 99 ? -10.334 9.089 -7.456 1.00 73.25 99 ASP A CA 1
ATOM 758 C C . ASP A 1 99 ? -9.088 8.979 -8.348 1.00 73.25 99 ASP A C 1
ATOM 760 O O . ASP A 1 99 ? -8.461 7.916 -8.435 1.00 73.25 99 ASP A O 1
ATOM 764 N N . ARG A 1 100 ? -8.649 10.090 -8.960 1.00 79.56 100 ARG A N 1
ATOM 765 C CA . ARG A 1 100 ? -7.436 10.113 -9.794 1.00 79.56 100 ARG A CA 1
ATOM 766 C C . ARG A 1 100 ? -6.194 9.848 -8.950 1.00 79.56 100 ARG A C 1
ATOM 768 O O . ARG A 1 100 ? -5.332 9.074 -9.362 1.00 79.56 100 ARG A O 1
ATOM 775 N N . LYS A 1 101 ? -6.124 10.420 -7.744 1.00 75.00 101 LYS A N 1
ATOM 776 C CA . LYS A 1 101 ? -5.056 10.163 -6.769 1.00 75.00 101 LYS A CA 1
ATOM 777 C C . LYS A 1 101 ? -4.992 8.685 -6.389 1.00 75.00 101 LYS A C 1
ATOM 779 O O . LYS A 1 101 ? -3.894 8.127 -6.323 1.00 75.00 101 LYS A O 1
ATOM 784 N N . THR A 1 102 ? -6.137 8.042 -6.166 1.00 76.50 102 THR A N 1
ATOM 785 C CA . THR A 1 102 ? -6.222 6.618 -5.809 1.00 76.50 102 THR A CA 1
ATOM 786 C C . THR A 1 102 ? -5.685 5.738 -6.932 1.00 76.50 102 THR A C 1
ATOM 788 O O . THR A 1 102 ? -4.783 4.925 -6.710 1.00 76.50 102 THR A O 1
ATOM 791 N N . TYR A 1 103 ? -6.168 5.948 -8.156 1.00 83.19 103 TYR A N 1
ATOM 792 C CA . TYR A 1 103 ? -5.686 5.236 -9.338 1.00 83.19 103 TYR A CA 1
ATOM 793 C C . TYR A 1 103 ? -4.177 5.422 -9.548 1.00 83.19 103 TYR A C 1
ATOM 795 O O . TYR A 1 103 ? -3.430 4.444 -9.634 1.00 83.19 103 TYR A O 1
ATOM 803 N N . GLN A 1 104 ? -3.704 6.667 -9.557 1.00 86.25 104 GLN A N 1
ATOM 804 C CA . GLN A 1 104 ? -2.295 6.980 -9.775 1.00 86.25 104 GLN A CA 1
ATOM 805 C C . GLN A 1 104 ? -1.402 6.371 -8.684 1.00 86.25 104 GLN A C 1
ATOM 807 O O . GLN A 1 104 ? -0.356 5.788 -8.978 1.00 86.25 104 GLN A O 1
ATOM 812 N N . SER A 1 105 ? -1.852 6.397 -7.428 1.00 78.56 105 SER A N 1
ATOM 813 C CA . SER A 1 105 ? -1.149 5.754 -6.315 1.00 78.56 105 SER A CA 1
ATOM 814 C C . SER A 1 105 ? -1.053 4.236 -6.483 1.00 78.56 105 SER A C 1
ATOM 816 O O . SER A 1 105 ? 0.004 3.652 -6.235 1.00 78.56 105 SER A O 1
ATOM 818 N N . ASN A 1 106 ? -2.117 3.582 -6.960 1.00 79.00 106 ASN A N 1
ATOM 819 C CA . ASN A 1 106 ? -2.110 2.145 -7.247 1.00 79.00 106 ASN A CA 1
ATOM 820 C C . ASN A 1 106 ? -1.126 1.784 -8.366 1.00 79.00 106 ASN A C 1
ATOM 822 O O . ASN A 1 106 ? -0.399 0.789 -8.259 1.00 79.00 106 ASN A O 1
ATOM 826 N N . VAL A 1 107 ? -1.045 2.617 -9.404 1.00 86.94 107 VAL A N 1
ATOM 827 C CA . VAL A 1 107 ? -0.079 2.448 -10.494 1.00 86.94 107 VAL A CA 1
ATOM 828 C C . VAL A 1 107 ? 1.355 2.576 -9.996 1.00 86.94 107 VAL A C 1
ATOM 830 O O . VAL A 1 107 ? 2.180 1.714 -10.308 1.00 86.94 107 VAL A O 1
ATOM 833 N N . ILE A 1 108 ? 1.645 3.599 -9.189 1.00 85.25 108 ILE A N 1
ATOM 834 C CA . ILE A 1 108 ? 2.967 3.822 -8.588 1.00 85.25 108 ILE A CA 1
ATOM 835 C C . ILE A 1 108 ? 3.356 2.643 -7.689 1.00 85.25 108 ILE A C 1
ATOM 837 O O . ILE A 1 108 ? 4.468 2.122 -7.788 1.00 85.25 108 ILE A O 1
ATOM 841 N N . ASN A 1 109 ? 2.432 2.176 -6.849 1.00 78.44 109 ASN A N 1
ATOM 842 C CA . ASN A 1 109 ? 2.663 1.052 -5.946 1.00 78.44 109 ASN A CA 1
ATOM 843 C C . ASN A 1 109 ? 2.958 -0.249 -6.697 1.00 78.44 109 ASN A C 1
ATOM 845 O O . ASN A 1 109 ? 3.899 -0.961 -6.351 1.00 78.44 109 ASN A O 1
ATOM 849 N N . THR A 1 110 ? 2.182 -0.555 -7.734 1.00 81.50 110 THR A N 1
ATOM 850 C CA . THR A 1 110 ? 2.389 -1.762 -8.546 1.00 81.50 110 THR A CA 1
ATOM 851 C C . THR A 1 110 ? 3.692 -1.680 -9.338 1.00 81.50 110 THR A C 1
ATOM 853 O O . THR A 1 110 ? 4.471 -2.631 -9.331 1.00 81.50 110 THR A O 1
ATOM 856 N N . SER A 1 111 ? 3.990 -0.519 -9.926 1.00 87.06 111 SER A N 1
ATOM 857 C CA . SER A 1 111 ? 5.250 -0.274 -10.640 1.00 87.06 111 SER A CA 1
ATOM 858 C C . SER A 1 111 ? 6.465 -0.430 -9.721 1.00 87.06 111 SER A C 1
ATOM 860 O O . SER A 1 111 ? 7.451 -1.055 -10.098 1.00 87.06 111 SER A O 1
ATOM 862 N N . SER A 1 112 ? 6.376 0.070 -8.483 1.00 83.38 112 SER A N 1
ATOM 863 C CA . SER A 1 112 ? 7.420 -0.106 -7.469 1.00 83.38 112 SER A CA 1
ATOM 864 C C . SER A 1 112 ? 7.652 -1.580 -7.135 1.00 83.38 112 SER A C 1
ATOM 866 O O . SER A 1 112 ? 8.801 -2.007 -7.094 1.00 83.38 112 SER A O 1
ATOM 868 N N . LYS A 1 113 ? 6.590 -2.379 -6.964 1.00 78.12 113 LYS A N 1
ATOM 869 C CA . LYS A 1 113 ? 6.718 -3.828 -6.724 1.00 78.12 113 LYS A CA 1
ATOM 870 C C . LYS A 1 113 ? 7.429 -4.533 -7.878 1.00 78.12 113 LYS A C 1
ATOM 872 O O . LYS A 1 113 ? 8.367 -5.284 -7.639 1.00 78.12 113 LYS A O 1
ATOM 877 N N . MET A 1 114 ? 7.034 -4.241 -9.119 1.00 84.50 114 MET A N 1
ATOM 878 C CA . MET A 1 114 ? 7.672 -4.811 -10.313 1.00 84.50 114 MET A CA 1
ATOM 879 C C . MET A 1 114 ? 9.159 -4.443 -10.402 1.00 84.50 114 MET A C 1
ATOM 881 O O . MET A 1 114 ? 9.981 -5.287 -10.751 1.00 84.50 114 MET A O 1
ATOM 885 N N . ALA A 1 115 ? 9.504 -3.201 -10.058 1.00 85.25 115 ALA A N 1
ATOM 886 C CA . ALA A 1 115 ? 10.877 -2.713 -10.032 1.00 85.25 115 ALA A CA 1
ATOM 887 C C . ALA A 1 115 ? 11.718 -3.372 -8.924 1.00 85.25 115 ALA A C 1
ATOM 889 O O . ALA A 1 115 ? 12.874 -3.714 -9.154 1.00 85.25 115 ALA A O 1
ATOM 890 N N . ILE A 1 116 ? 11.137 -3.611 -7.745 1.00 77.06 116 ILE A N 1
ATOM 891 C CA . ILE A 1 116 ? 11.788 -4.337 -6.642 1.00 77.06 116 ILE A CA 1
ATOM 892 C C . ILE A 1 116 ? 12.038 -5.802 -7.024 1.00 77.06 116 ILE A C 1
ATOM 894 O O . ILE A 1 116 ? 13.143 -6.305 -6.833 1.00 77.06 116 ILE A O 1
ATOM 898 N N . GLU A 1 117 ? 11.045 -6.482 -7.605 1.00 77.38 117 GLU A N 1
ATOM 899 C CA . GLU A 1 117 ? 11.208 -7.848 -8.125 1.00 77.38 117 GLU A CA 1
ATOM 900 C C . GLU A 1 117 ? 12.327 -7.919 -9.167 1.00 77.38 117 GLU A C 1
ATOM 902 O O . GLU A 1 117 ? 13.174 -8.810 -9.120 1.00 77.38 117 GLU A O 1
ATOM 907 N N . TYR A 1 118 ? 12.351 -6.953 -10.088 1.00 84.06 118 TYR A N 1
ATOM 908 C CA . TYR A 1 118 ? 13.406 -6.847 -11.084 1.00 84.06 118 TYR A CA 1
ATOM 909 C C . TYR A 1 118 ? 14.778 -6.639 -10.431 1.00 84.06 118 TYR A C 1
ATOM 911 O O . TYR A 1 118 ? 15.709 -7.376 -10.742 1.00 84.06 118 TYR A O 1
ATOM 919 N N . TYR A 1 119 ? 14.901 -5.710 -9.481 1.00 82.44 119 TYR A N 1
ATOM 920 C CA . TYR A 1 119 ? 16.155 -5.449 -8.773 1.00 82.44 119 TYR A CA 1
ATOM 921 C C . TYR A 1 119 ? 16.744 -6.719 -8.149 1.00 82.44 119 TYR A C 1
ATOM 923 O O . TYR A 1 119 ? 17.916 -7.020 -8.372 1.00 82.44 119 TYR A O 1
ATOM 931 N N . TYR A 1 120 ? 15.928 -7.499 -7.434 1.00 76.62 120 TYR A N 1
ATOM 932 C CA . TYR A 1 120 ? 16.381 -8.747 -6.814 1.00 76.62 120 TYR A CA 1
ATOM 933 C C . TYR A 1 120 ? 16.714 -9.840 -7.824 1.00 76.62 120 TYR A C 1
ATOM 935 O O . TYR A 1 120 ? 17.645 -10.605 -7.589 1.00 76.62 120 TYR A O 1
ATOM 943 N N . SER A 1 121 ? 16.028 -9.887 -8.971 1.00 78.50 121 SER A N 1
ATOM 944 C CA . SER A 1 121 ? 16.412 -10.806 -10.051 1.00 78.50 121 SER A CA 1
ATOM 945 C C . SER A 1 121 ? 17.832 -10.544 -10.570 1.00 78.50 121 SER A C 1
ATOM 947 O O . SER A 1 121 ? 18.504 -11.475 -11.000 1.00 78.50 121 SER A O 1
ATOM 949 N N . GLN A 1 122 ? 18.294 -9.289 -10.494 1.00 79.31 122 GLN A N 1
ATOM 950 C CA . GLN A 1 122 ? 19.642 -8.875 -10.896 1.00 79.31 122 GLN A CA 1
ATOM 951 C C . GLN A 1 122 ? 20.657 -8.925 -9.738 1.00 79.31 122 GLN A C 1
ATOM 953 O O . GLN A 1 122 ? 21.861 -8.933 -9.976 1.00 79.31 122 GLN A O 1
ATOM 958 N N . HIS A 1 123 ? 20.184 -8.975 -8.489 1.00 73.56 123 HIS A N 1
ATOM 959 C CA . HIS A 1 123 ? 21.001 -8.971 -7.272 1.00 73.56 123 HIS A CA 1
ATOM 960 C C . HIS A 1 123 ? 20.594 -10.123 -6.327 1.00 73.56 123 HIS A C 1
ATOM 962 O O . HIS A 1 123 ? 20.099 -9.869 -5.225 1.00 73.56 123 HIS A O 1
ATOM 968 N N . PRO A 1 124 ? 20.786 -11.394 -6.730 1.00 65.06 124 PRO A N 1
ATOM 969 C CA . PRO A 1 124 ? 20.295 -12.561 -5.989 1.00 65.06 124 PRO A CA 1
ATOM 970 C C . PRO A 1 124 ? 20.921 -12.715 -4.593 1.00 65.06 124 PRO A C 1
ATOM 972 O O . PRO A 1 124 ? 20.246 -13.157 -3.669 1.00 65.06 124 PRO A O 1
ATOM 975 N N . ASP A 1 125 ? 22.164 -12.263 -4.398 1.00 63.88 125 ASP A N 1
ATOM 976 C CA . ASP A 1 125 ? 22.838 -12.271 -3.086 1.00 63.88 125 ASP A CA 1
AT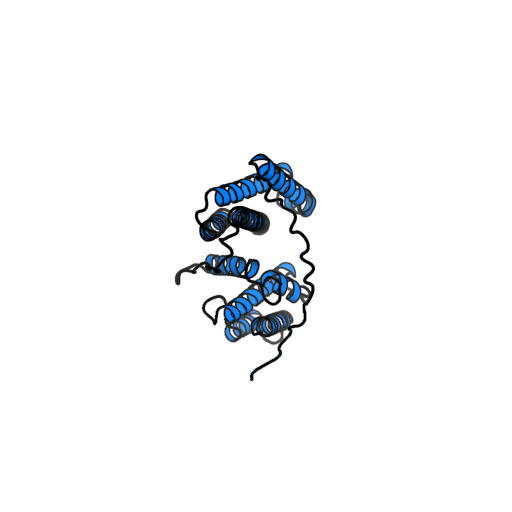OM 977 C C . ASP A 1 125 ? 22.407 -11.107 -2.174 1.00 63.88 125 ASP A C 1
ATOM 979 O O . ASP A 1 125 ? 22.865 -10.985 -1.039 1.00 63.88 125 ASP A O 1
ATOM 983 N N . SER A 1 126 ? 21.534 -10.223 -2.668 1.00 56.75 126 SER A N 1
ATOM 984 C CA . SER A 1 126 ? 21.008 -9.068 -1.931 1.00 56.75 126 SER A CA 1
ATOM 985 C C . SER A 1 126 ? 19.641 -9.335 -1.299 1.00 56.75 126 SER A C 1
ATOM 987 O O . SER A 1 126 ? 18.935 -8.373 -0.982 1.00 56.75 126 SER A O 1
ATOM 989 N N . GLU A 1 127 ? 19.251 -10.605 -1.102 1.00 47.78 127 GLU A N 1
ATOM 990 C CA . GLU A 1 127 ? 18.043 -10.931 -0.333 1.00 47.78 127 GLU A CA 1
ATOM 991 C C . GLU A 1 127 ? 18.023 -10.129 0.985 1.00 47.78 127 GLU A C 1
ATOM 993 O O . GLU A 1 127 ? 19.028 -10.047 1.698 1.00 47.78 127 GLU A O 1
ATOM 998 N N . PRO A 1 128 ? 16.907 -9.456 1.307 1.00 51.47 128 PRO A N 1
ATOM 999 C CA . PRO A 1 128 ? 16.956 -8.342 2.232 1.00 51.47 128 PRO A CA 1
ATOM 1000 C C . PRO A 1 128 ? 17.201 -8.798 3.672 1.00 51.47 128 PRO A C 1
ATOM 1002 O O . PRO A 1 128 ? 16.347 -9.424 4.303 1.00 51.47 128 PRO A O 1
ATOM 1005 N N . ALA A 1 129 ? 18.266 -8.271 4.277 1.00 44.25 129 ALA A N 1
ATOM 1006 C CA . ALA A 1 129 ? 18.111 -7.716 5.614 1.00 44.25 129 ALA A CA 1
ATOM 1007 C C . ALA A 1 129 ? 17.112 -6.559 5.478 1.00 44.25 129 ALA A C 1
ATOM 1009 O O . ALA A 1 129 ? 17.438 -5.514 4.914 1.00 44.25 129 ALA A O 1
ATOM 1010 N N . VAL A 1 130 ? 15.864 -6.780 5.892 1.00 47.53 130 VAL A N 1
ATOM 1011 C CA . VAL A 1 130 ? 14.779 -5.811 5.703 1.00 47.53 130 VAL A CA 1
ATOM 1012 C C . VAL A 1 130 ? 15.172 -4.471 6.338 1.00 47.53 130 VAL A C 1
ATOM 1014 O O . VAL A 1 130 ? 15.188 -4.333 7.561 1.00 47.53 130 VAL A O 1
ATOM 1017 N N . THR A 1 131 ? 15.531 -3.490 5.507 1.00 51.50 131 THR A N 1
ATOM 1018 C CA . THR A 1 131 ? 15.863 -2.129 5.938 1.00 51.50 131 THR A CA 1
ATOM 1019 C C . THR A 1 131 ? 14.654 -1.247 5.681 1.00 51.50 131 THR A C 1
ATOM 1021 O O . THR A 1 131 ? 14.397 -0.775 4.580 1.00 51.50 131 THR A O 1
ATOM 1024 N N . TYR A 1 132 ? 13.859 -1.094 6.734 1.00 54.97 132 TYR A N 1
ATOM 1025 C CA . TYR A 1 132 ? 12.584 -0.393 6.713 1.00 54.97 132 TYR A CA 1
ATOM 1026 C C . TYR A 1 132 ? 12.769 1.121 6.512 1.00 54.97 132 TYR A C 1
ATOM 1028 O O . TYR A 1 132 ? 13.778 1.682 6.960 1.00 54.97 132 TYR A O 1
ATOM 1036 N N . PRO A 1 133 ? 11.798 1.819 5.893 1.00 56.72 133 PRO A N 1
ATOM 1037 C CA . PRO A 1 133 ? 11.811 3.272 5.856 1.00 56.72 133 PRO A CA 1
ATOM 1038 C C . PRO A 1 133 ? 11.753 3.817 7.287 1.00 56.72 133 PRO A C 1
ATOM 1040 O O . PRO A 1 133 ? 10.753 3.684 7.992 1.00 56.72 133 PRO A O 1
ATOM 1043 N N . VAL A 1 134 ? 12.853 4.429 7.723 1.00 57.78 134 VAL A N 1
ATOM 1044 C CA . VAL A 1 134 ? 12.900 5.182 8.976 1.00 57.78 134 VAL A CA 1
ATOM 1045 C C . VAL A 1 134 ? 12.059 6.433 8.769 1.00 57.78 134 VAL A C 1
ATOM 1047 O O . VAL A 1 134 ? 12.433 7.329 8.013 1.00 57.78 134 VAL A O 1
ATOM 1050 N 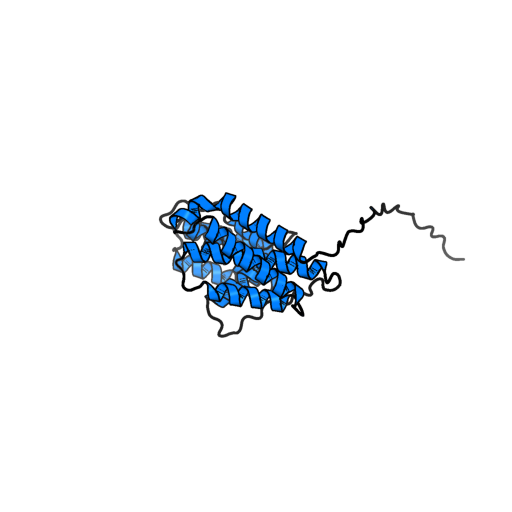N . VAL A 1 135 ? 10.895 6.468 9.408 1.00 62.06 135 VAL A N 1
ATOM 1051 C CA . VAL A 1 135 ? 10.020 7.636 9.387 1.00 62.06 135 VAL A CA 1
ATOM 1052 C C . VAL A 1 135 ? 10.584 8.663 10.361 1.00 62.06 135 VAL A C 1
ATOM 1054 O O . VAL A 1 135 ? 10.754 8.361 11.543 1.00 62.06 135 VAL A O 1
ATOM 1057 N N . ALA A 1 136 ? 10.896 9.860 9.868 1.00 61.59 136 ALA A N 1
ATOM 1058 C CA . ALA A 1 136 ? 11.381 10.940 10.718 1.00 61.59 136 ALA A CA 1
ATOM 1059 C C . ALA A 1 136 ? 10.327 11.299 11.792 1.00 61.59 136 ALA A C 1
ATOM 1061 O O . ALA A 1 136 ? 9.124 11.198 11.520 1.00 61.59 136 ALA A O 1
ATOM 1062 N N . PRO A 1 137 ? 10.728 11.705 13.012 1.00 65.75 137 PRO A N 1
ATOM 1063 C CA . PRO A 1 137 ? 9.778 12.033 14.082 1.00 65.75 137 PRO A CA 1
ATOM 1064 C C . PRO A 1 137 ? 8.743 13.101 13.681 1.00 65.75 137 PRO A C 1
ATOM 1066 O O . PRO A 1 137 ? 7.566 13.004 14.043 1.00 65.75 137 PRO A O 1
ATOM 1069 N N . ASP A 1 138 ? 9.173 14.070 12.873 1.00 70.19 138 ASP A N 1
ATOM 1070 C CA . ASP A 1 138 ? 8.410 15.198 12.330 1.00 70.19 138 ASP A CA 1
ATOM 1071 C C . ASP A 1 138 ? 7.661 14.881 11.024 1.00 70.19 138 ASP A C 1
ATOM 1073 O O . ASP A 1 138 ? 6.988 15.752 10.475 1.00 70.19 138 ASP A O 1
ATOM 1077 N N . ALA A 1 139 ? 7.715 13.636 10.537 1.00 67.69 139 ALA A N 1
ATOM 1078 C CA . ALA A 1 139 ? 7.003 13.246 9.329 1.00 67.69 139 ALA A CA 1
ATOM 1079 C C . ALA A 1 139 ? 5.490 13.494 9.460 1.00 67.69 139 ALA A C 1
ATOM 1081 O O . ALA A 1 139 ? 4.865 13.202 10.491 1.00 67.69 139 ALA A O 1
ATOM 1082 N N . THR A 1 140 ? 4.902 13.987 8.375 1.00 70.81 140 THR A N 1
ATOM 1083 C CA . THR A 1 140 ? 3.460 14.214 8.231 1.00 70.81 140 THR A CA 1
ATOM 1084 C C . THR A 1 140 ? 2.666 12.911 8.364 1.00 70.81 140 THR A C 1
ATOM 1086 O O . THR A 1 140 ? 3.203 11.809 8.203 1.00 70.81 140 THR A O 1
ATOM 1089 N N . THR A 1 141 ? 1.364 13.022 8.643 1.00 66.06 141 THR A N 1
ATOM 1090 C CA . THR A 1 141 ? 0.452 11.867 8.701 1.00 66.06 141 THR A CA 1
ATOM 1091 C C . THR A 1 141 ? 0.511 11.046 7.414 1.00 66.06 141 THR A C 1
ATOM 1093 O O . THR A 1 141 ? 0.661 9.830 7.475 1.00 66.06 141 THR A O 1
ATOM 1096 N N . ASP A 1 142 ? 0.518 11.701 6.255 1.00 60.16 142 ASP A N 1
ATOM 1097 C CA . ASP A 1 142 ? 0.544 11.024 4.956 1.00 60.16 142 ASP A CA 1
ATOM 1098 C C . ASP A 1 142 ? 1.858 10.277 4.709 1.00 60.16 142 ASP A C 1
ATOM 1100 O O . ASP A 1 142 ? 1.859 9.167 4.178 1.00 60.16 142 ASP A O 1
ATOM 1104 N N . GLN A 1 143 ? 2.992 10.832 5.149 1.00 59.31 143 GLN A N 1
ATOM 1105 C CA . GLN A 1 143 ? 4.280 10.132 5.093 1.00 59.31 143 GLN A CA 1
ATOM 1106 C C . GLN A 1 143 ? 4.289 8.896 5.998 1.00 59.31 143 GLN A C 1
ATOM 1108 O O . GLN A 1 143 ? 4.803 7.850 5.603 1.00 59.31 143 GLN A O 1
ATOM 1113 N N . LYS A 1 144 ? 3.686 8.995 7.187 1.00 68.88 144 LYS A N 1
ATOM 1114 C CA . LYS A 1 144 ? 3.532 7.872 8.123 1.00 68.88 144 LYS A CA 1
ATOM 1115 C C . LYS A 1 144 ? 2.634 6.774 7.540 1.00 68.88 144 LYS A C 1
ATOM 1117 O O . LYS A 1 144 ? 3.002 5.604 7.609 1.00 68.88 144 LYS A O 1
ATOM 1122 N N . VAL A 1 145 ? 1.512 7.139 6.916 1.00 68.19 145 VAL A N 1
ATOM 1123 C CA . VAL A 1 145 ? 0.588 6.197 6.255 1.00 68.19 145 VAL A CA 1
ATOM 1124 C C . VAL A 1 145 ? 1.232 5.553 5.026 1.00 68.19 145 VAL A C 1
ATOM 1126 O O . VAL A 1 145 ? 1.160 4.338 4.859 1.00 68.19 145 VAL A O 1
ATOM 1129 N N . SER A 1 146 ? 1.929 6.330 4.196 1.00 66.56 146 SER A N 1
ATOM 1130 C CA . SER A 1 146 ? 2.647 5.796 3.036 1.00 66.56 146 SER A CA 1
ATOM 1131 C C . SER A 1 146 ? 3.722 4.799 3.462 1.00 66.56 146 SER A C 1
ATOM 1133 O O . SER A 1 146 ? 3.772 3.696 2.921 1.00 66.56 146 SER A O 1
ATOM 1135 N N . ALA A 1 147 ? 4.529 5.140 4.475 1.00 70.56 147 ALA A N 1
ATOM 1136 C CA . ALA A 1 147 ? 5.543 4.246 5.030 1.00 70.56 147 ALA A CA 1
ATOM 1137 C C . ALA A 1 147 ? 4.941 2.944 5.583 1.00 70.56 147 ALA A C 1
ATOM 1139 O O . ALA A 1 147 ? 5.495 1.863 5.365 1.00 70.56 147 ALA A O 1
ATOM 1140 N N . LEU A 1 148 ? 3.786 3.043 6.247 1.00 80.19 148 LEU A N 1
ATOM 1141 C CA . LEU A 1 148 ? 3.027 1.895 6.730 1.00 80.19 148 LEU A CA 1
ATOM 1142 C C . LEU A 1 148 ? 2.564 0.986 5.581 1.00 80.19 148 LEU A C 1
ATOM 1144 O O . LEU A 1 148 ? 2.719 -0.228 5.685 1.00 80.19 148 LEU A O 1
ATOM 1148 N N . ASP A 1 149 ? 2.066 1.544 4.472 1.00 71.75 149 ASP A N 1
ATOM 1149 C CA . ASP A 1 149 ? 1.673 0.750 3.299 1.00 71.75 149 ASP A CA 1
ATOM 1150 C C . ASP A 1 149 ? 2.880 0.091 2.599 1.00 71.75 149 ASP A C 1
ATOM 1152 O O . ASP A 1 149 ? 2.737 -1.040 2.120 1.00 71.75 149 ASP A O 1
ATOM 1156 N N . ILE A 1 150 ? 4.077 0.724 2.596 1.00 71.19 150 ILE A N 1
ATOM 1157 C CA . ILE A 1 150 ? 5.325 0.051 2.146 1.00 71.19 150 ILE A CA 1
ATOM 1158 C C . ILE A 1 150 ? 5.501 -1.212 2.990 1.00 71.19 150 ILE A C 1
ATOM 1160 O O . ILE A 1 150 ? 5.553 -2.329 2.476 1.00 71.19 150 ILE A O 1
ATOM 1164 N N . TYR A 1 151 ? 5.548 -1.013 4.311 1.00 77.00 151 TYR A N 1
ATOM 1165 C CA . TYR A 1 151 ? 5.869 -2.061 5.260 1.00 77.00 151 TYR A CA 1
ATOM 1166 C C . TYR A 1 151 ? 4.876 -3.207 5.120 1.00 77.00 151 TYR A C 1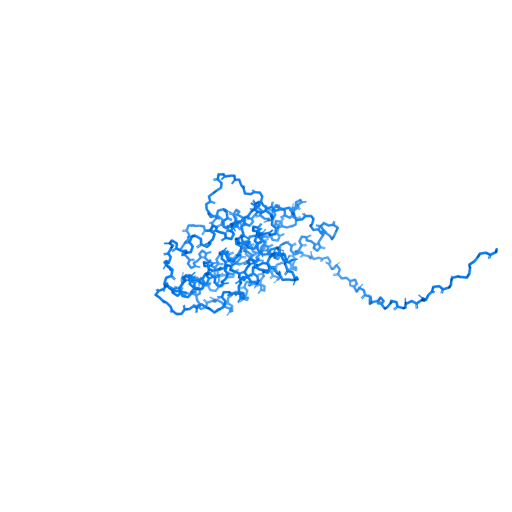
ATOM 1168 O O . TYR A 1 151 ? 5.258 -4.375 5.043 1.00 77.00 151 TYR A O 1
ATOM 1176 N N . ALA A 1 152 ? 3.589 -2.872 5.065 1.00 82.56 152 ALA A N 1
ATOM 1177 C CA . ALA A 1 152 ? 2.533 -3.853 4.982 1.00 82.56 152 ALA A CA 1
ATOM 1178 C C . ALA A 1 152 ? 2.595 -4.679 3.687 1.00 82.56 152 ALA A C 1
ATOM 1180 O O . ALA A 1 152 ? 2.237 -5.859 3.688 1.00 82.56 152 ALA A O 1
ATOM 1181 N N . SER A 1 153 ? 3.043 -4.071 2.588 1.00 74.50 153 SER A N 1
ATOM 1182 C CA . SER A 1 153 ? 3.169 -4.728 1.286 1.00 74.50 153 SER A CA 1
ATOM 1183 C C . SER A 1 153 ? 4.361 -5.681 1.201 1.00 74.50 153 SER A C 1
ATOM 1185 O O . SER A 1 153 ? 4.311 -6.633 0.427 1.00 74.50 153 SER A O 1
ATOM 1187 N N . GLU A 1 154 ? 5.415 -5.448 1.983 1.00 73.06 154 GLU A N 1
ATOM 1188 C CA . GLU A 1 154 ? 6.659 -6.225 1.925 1.00 73.06 154 GLU A CA 1
ATOM 1189 C C . GLU A 1 154 ? 6.746 -7.276 3.038 1.00 73.06 154 GLU A C 1
ATOM 1191 O O . GLU A 1 154 ? 7.180 -8.410 2.813 1.00 73.06 154 GLU A O 1
ATOM 1196 N N . LYS A 1 155 ? 6.306 -6.936 4.256 1.00 77.12 155 LYS A N 1
ATOM 1197 C CA . LYS A 1 155 ? 6.436 -7.829 5.406 1.00 77.12 155 LYS A CA 1
ATOM 1198 C C . LYS A 1 155 ? 5.452 -8.985 5.313 1.00 77.12 155 LYS A C 1
ATOM 1200 O O . LYS A 1 155 ? 4.239 -8.780 5.290 1.00 77.12 155 LYS A O 1
ATOM 1205 N N . LYS A 1 156 ? 5.980 -10.209 5.364 1.00 79.88 156 LYS A N 1
ATOM 1206 C CA . LYS A 1 156 ? 5.189 -11.441 5.443 1.00 79.88 156 LYS A CA 1
ATOM 1207 C C . LYS A 1 156 ? 5.045 -11.937 6.882 1.00 79.88 156 LYS A C 1
ATOM 1209 O O . LYS A 1 156 ? 6.002 -11.919 7.652 1.00 79.88 156 LYS A O 1
ATOM 1214 N N . ILE A 1 157 ? 3.849 -12.421 7.198 1.00 77.19 157 ILE A N 1
ATOM 1215 C CA . ILE A 1 157 ? 3.484 -13.165 8.406 1.00 77.19 157 ILE A CA 1
ATOM 1216 C C . ILE A 1 157 ? 2.823 -14.450 7.910 1.00 77.19 157 ILE A C 1
ATOM 1218 O O . ILE A 1 157 ? 1.892 -14.386 7.106 1.00 77.19 157 ILE A O 1
ATOM 1222 N N . GLN A 1 158 ? 3.319 -15.617 8.327 1.00 77.44 158 GLN A N 1
ATOM 1223 C CA . GLN A 1 158 ? 2.783 -16.918 7.886 1.00 77.44 158 GLN A CA 1
ATOM 1224 C C . GLN A 1 158 ? 2.687 -17.045 6.348 1.00 77.44 158 GLN A C 1
ATOM 1226 O O . GLN A 1 158 ? 1.674 -17.460 5.792 1.00 77.44 158 GLN A O 1
ATOM 1231 N N . GLY A 1 159 ? 3.729 -16.601 5.637 1.00 72.62 159 GLY A N 1
ATOM 1232 C CA . GLY A 1 159 ? 3.814 -16.689 4.173 1.00 72.62 159 GLY A CA 1
ATOM 1233 C C . GLY A 1 159 ? 2.988 -15.662 3.383 1.00 72.62 159 GLY A C 1
ATOM 1234 O O . GLY A 1 159 ? 3.204 -15.526 2.182 1.00 72.62 159 GLY A O 1
ATOM 1235 N N . SER A 1 160 ? 2.110 -14.886 4.027 1.00 73.94 160 SER A N 1
ATOM 1236 C CA . SER A 1 160 ? 1.307 -13.831 3.384 1.00 73.94 160 SER A CA 1
ATOM 1237 C C . SER A 1 160 ? 1.728 -12.441 3.848 1.00 73.94 160 SER A C 1
ATOM 1239 O O . SER A 1 160 ? 2.079 -12.254 5.010 1.00 73.94 160 SER A O 1
ATOM 1241 N N . THR A 1 161 ? 1.694 -11.446 2.960 1.00 85.12 161 THR A N 1
ATOM 1242 C CA . THR A 1 161 ? 2.007 -10.055 3.331 1.00 85.12 161 THR A CA 1
ATOM 1243 C C . THR A 1 161 ? 0.994 -9.522 4.346 1.00 85.12 161 THR A C 1
ATOM 1245 O O . THR A 1 161 ? -0.183 -9.886 4.269 1.00 85.12 161 THR A O 1
ATOM 1248 N N . VAL A 1 162 ? 1.402 -8.608 5.224 1.00 88.19 162 VAL A N 1
ATOM 1249 C CA . VAL A 1 162 ? 0.497 -7.891 6.141 1.00 88.19 162 VAL A CA 1
ATOM 1250 C C . VAL A 1 162 ? -0.668 -7.249 5.377 1.00 88.19 162 VAL A C 1
ATOM 1252 O O . VAL A 1 162 ? -1.813 -7.371 5.804 1.00 88.19 162 VAL A O 1
ATOM 1255 N N . LYS A 1 163 ? -0.415 -6.652 4.205 1.00 89.06 163 LYS A N 1
ATOM 1256 C CA . LYS A 1 163 ? -1.452 -6.068 3.345 1.00 89.06 163 LYS A CA 1
ATOM 1257 C C . LYS A 1 163 ? -2.525 -7.088 2.961 1.00 89.06 163 LYS A C 1
ATOM 1259 O O . LYS A 1 163 ? -3.690 -6.864 3.267 1.00 89.06 163 LYS A O 1
ATOM 1264 N N . ASN A 1 164 ? -2.133 -8.237 2.408 1.00 85.25 164 ASN A N 1
ATOM 1265 C CA . ASN A 1 164 ? -3.067 -9.319 2.069 1.00 85.25 164 ASN A CA 1
ATOM 1266 C C . ASN A 1 164 ? -3.856 -9.837 3.285 1.00 85.25 164 ASN A C 1
ATOM 1268 O O . ASN A 1 164 ? -5.043 -10.142 3.164 1.00 85.25 164 ASN A O 1
ATOM 1272 N N . HIS A 1 165 ? -3.229 -9.936 4.466 1.00 92.06 165 HIS A N 1
ATOM 1273 C CA . HIS A 1 165 ? -3.961 -10.287 5.690 1.00 92.06 165 HIS A CA 1
ATOM 1274 C C . HIS A 1 165 ? -5.049 -9.259 5.993 1.00 92.06 165 HIS A C 1
ATOM 1276 O O . HIS A 1 165 ? -6.194 -9.638 6.233 1.00 92.06 165 HIS A O 1
ATOM 1282 N N . CYS A 1 166 ? -4.718 -7.974 5.917 1.00 94.06 166 CYS A N 1
ATOM 1283 C CA . CYS A 1 166 ? -5.644 -6.887 6.206 1.00 94.06 166 CYS A CA 1
ATOM 1284 C C . CYS A 1 166 ? -6.765 -6.743 5.173 1.00 94.06 166 CYS A C 1
ATOM 1286 O O . CYS A 1 166 ? -7.923 -6.571 5.551 1.00 94.06 166 CYS A O 1
ATOM 1288 N N . GLU A 1 167 ? -6.470 -6.887 3.882 1.00 92.25 167 GLU A N 1
ATOM 1289 C CA . GLU A 1 167 ? -7.483 -6.895 2.818 1.00 92.25 167 GLU A CA 1
ATOM 1290 C C . GLU A 1 167 ? -8.481 -8.049 2.990 1.00 92.25 167 GLU A C 1
ATOM 1292 O O . GLU A 1 167 ? -9.673 -7.889 2.724 1.00 92.25 167 GLU A O 1
ATOM 1297 N N . ARG A 1 168 ? -8.019 -9.205 3.489 1.00 92.06 168 ARG A N 1
ATOM 1298 C CA . ARG A 1 168 ? -8.884 -10.348 3.807 1.00 92.06 168 ARG A CA 1
ATOM 1299 C C . ARG A 1 168 ? -9.738 -10.100 5.051 1.00 92.06 168 ARG A C 1
ATOM 1301 O O . ARG A 1 168 ? -10.923 -10.419 5.036 1.00 92.06 168 ARG A O 1
ATOM 1308 N N . LEU A 1 169 ? -9.156 -9.542 6.114 1.00 94.56 169 LEU A N 1
ATOM 1309 C CA . LEU A 1 169 ? -9.868 -9.255 7.368 1.00 94.56 169 LEU A CA 1
ATOM 1310 C C . LEU A 1 169 ? -10.957 -8.189 7.206 1.00 94.56 169 LEU A C 1
ATOM 1312 O O . LEU A 1 169 ? -11.933 -8.192 7.948 1.00 94.56 169 LEU A O 1
ATOM 1316 N N . THR A 1 170 ? -10.806 -7.303 6.225 1.00 93.75 170 THR A N 1
ATOM 1317 C CA . THR A 1 170 ? -11.721 -6.182 5.965 1.00 93.75 170 THR A CA 1
ATOM 1318 C C . THR A 1 170 ? -12.737 -6.475 4.866 1.00 93.75 170 THR A C 1
ATOM 1320 O O . THR A 1 170 ? -13.472 -5.583 4.463 1.00 93.75 170 THR A O 1
ATOM 1323 N N . LYS A 1 171 ? -12.808 -7.717 4.369 1.00 92.25 171 LYS A N 1
ATOM 1324 C CA . LYS A 1 171 ? -13.708 -8.088 3.268 1.00 92.25 171 LYS A CA 1
ATOM 1325 C C . LYS A 1 171 ? -15.193 -7.930 3.618 1.00 92.25 171 LYS A C 1
ATOM 1327 O O . LYS A 1 171 ? -15.991 -7.638 2.739 1.00 92.25 171 LYS A O 1
ATOM 1332 N N . ASN A 1 172 ? -15.555 -8.140 4.881 1.00 90.62 172 ASN A N 1
ATOM 1333 C CA . ASN A 1 172 ? -16.945 -8.131 5.337 1.00 90.62 172 ASN A CA 1
ATOM 1334 C C . ASN A 1 172 ? -17.246 -6.827 6.082 1.00 90.62 172 ASN A C 1
ATOM 1336 O O . ASN A 1 172 ? -17.284 -6.803 7.314 1.00 90.62 172 ASN A O 1
ATOM 1340 N N . VAL A 1 173 ? -17.409 -5.741 5.332 1.00 91.75 173 VAL A N 1
ATOM 1341 C CA . VAL A 1 173 ? -17.753 -4.428 5.889 1.00 91.75 173 VAL A CA 1
ATOM 1342 C C . VAL A 1 173 ? -19.256 -4.371 6.201 1.00 91.75 173 VAL A C 1
ATOM 1344 O O . VAL A 1 173 ? -20.062 -4.872 5.415 1.00 91.75 173 VAL A O 1
ATOM 1347 N N . PRO A 1 174 ? -19.670 -3.819 7.356 1.00 92.00 174 PRO A N 1
ATOM 1348 C CA . PRO A 1 174 ? -21.085 -3.668 7.673 1.00 92.00 174 PRO A CA 1
ATOM 1349 C C . PRO A 1 174 ? -21.747 -2.612 6.783 1.00 92.00 174 PRO A C 1
ATOM 1351 O O . PRO A 1 174 ? -21.131 -1.616 6.425 1.00 92.00 174 PRO A O 1
ATOM 1354 N N . ASN A 1 175 ? -23.041 -2.788 6.510 1.00 91.19 175 ASN A N 1
ATOM 1355 C CA . ASN A 1 175 ? -23.850 -1.730 5.911 1.00 91.19 175 ASN A CA 1
ATOM 1356 C C . ASN A 1 175 ? -24.153 -0.648 6.963 1.00 91.19 175 ASN A C 1
ATOM 1358 O O . ASN A 1 175 ? -24.822 -0.935 7.973 1.00 91.19 175 ASN A O 1
ATOM 1362 N N . THR A 1 176 ? -23.639 0.558 6.733 1.00 91.25 176 THR A N 1
ATOM 1363 C CA . THR A 1 176 ? -23.793 1.738 7.591 1.00 91.25 176 THR A CA 1
ATOM 1364 C C . THR A 1 176 ? -23.926 3.007 6.743 1.00 91.25 176 THR A C 1
ATOM 1366 O O . THR A 1 176 ? -23.954 2.932 5.516 1.00 91.25 176 THR A O 1
ATOM 1369 N N . ASP A 1 177 ? -24.023 4.170 7.388 1.00 89.19 177 ASP A N 1
ATOM 1370 C CA . ASP A 1 177 ? -24.102 5.462 6.696 1.00 89.19 177 ASP A CA 1
ATOM 1371 C C . ASP A 1 177 ? -22.752 5.895 6.086 1.00 89.19 177 ASP A C 1
ATOM 1373 O O . ASP A 1 177 ? -22.702 6.814 5.267 1.00 89.19 177 ASP A O 1
ATOM 1377 N N . ILE A 1 178 ? -21.647 5.240 6.465 1.00 87.00 178 ILE A N 1
ATOM 1378 C CA . ILE A 1 178 ? -20.320 5.479 5.891 1.00 87.00 178 ILE A CA 1
ATOM 1379 C C . ILE A 1 178 ? -20.139 4.567 4.669 1.00 87.00 178 ILE A C 1
ATOM 1381 O O . ILE A 1 178 ? -20.381 3.362 4.777 1.00 87.00 178 ILE A O 1
ATOM 1385 N N . PRO A 1 179 ? -19.665 5.093 3.520 1.00 88.94 179 PRO A N 1
ATOM 1386 C CA . PRO A 1 179 ? -19.424 4.280 2.334 1.00 88.94 179 PRO A CA 1
ATOM 1387 C C . PRO A 1 179 ? -18.542 3.060 2.621 1.00 88.94 179 PRO A C 1
ATOM 1389 O O . PRO A 1 179 ? -17.525 3.154 3.316 1.00 88.94 179 PRO A O 1
ATOM 1392 N N . GLU A 1 180 ? -18.903 1.920 2.027 1.00 87.75 180 GLU A N 1
ATOM 1393 C CA . GLU A 1 180 ? -18.182 0.653 2.196 1.00 87.75 180 GLU A CA 1
ATOM 1394 C C . GLU A 1 180 ? -16.691 0.794 1.864 1.00 87.75 180 GLU A C 1
ATOM 1396 O O . GLU A 1 180 ? -15.834 0.307 2.603 1.00 87.75 180 GLU A O 1
ATOM 1401 N N . SER A 1 181 ? -16.374 1.493 0.771 1.00 77.50 181 SER A N 1
ATOM 1402 C CA . SER A 1 181 ? -15.001 1.760 0.336 1.00 77.50 181 SER A CA 1
ATOM 1403 C C . SER A 1 181 ? -14.196 2.508 1.402 1.00 77.50 181 SER A C 1
ATOM 1405 O O . SER A 1 181 ? -13.057 2.128 1.688 1.00 77.50 181 SER A O 1
ATOM 1407 N N . THR A 1 182 ? -14.803 3.510 2.042 1.00 80.12 182 THR A N 1
ATOM 1408 C CA . THR A 1 182 ? -14.195 4.288 3.125 1.00 80.12 182 THR A CA 1
ATOM 1409 C C . THR A 1 182 ? -13.913 3.398 4.329 1.00 80.12 182 THR A C 1
ATOM 1411 O O . THR A 1 182 ? -12.751 3.250 4.705 1.00 80.12 182 THR A O 1
ATOM 1414 N N . LEU A 1 183 ? -14.928 2.708 4.864 1.00 85.25 183 LEU A N 1
ATOM 1415 C CA . LEU A 1 183 ? -14.756 1.811 6.015 1.00 85.25 183 LEU A CA 1
ATOM 1416 C C . LEU A 1 183 ? -13.734 0.705 5.748 1.00 85.25 183 LEU A C 1
ATOM 1418 O O . LEU A 1 183 ? -12.924 0.375 6.617 1.00 85.25 183 LEU A O 1
ATOM 1422 N N . ARG A 1 184 ? -13.737 0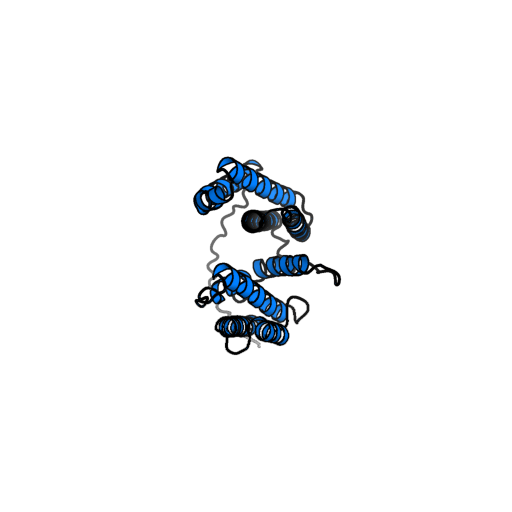.140 4.537 1.00 87.94 184 ARG A N 1
ATOM 1423 C CA . ARG A 1 184 ? -12.767 -0.879 4.137 1.00 87.94 184 ARG A CA 1
ATOM 1424 C C . ARG A 1 184 ? -11.349 -0.324 4.144 1.00 87.94 184 ARG A C 1
ATOM 1426 O O . ARG A 1 184 ? -10.459 -0.955 4.712 1.00 87.94 184 ARG A O 1
ATOM 1433 N N . SER A 1 185 ? -11.135 0.838 3.526 1.00 81.81 185 SER A N 1
ATOM 1434 C CA . SER A 1 185 ? -9.812 1.463 3.433 1.00 81.81 185 SER A CA 1
ATOM 1435 C C . SER A 1 185 ? -9.252 1.823 4.813 1.00 81.81 185 SER A C 1
ATOM 1437 O O . SER A 1 185 ? -8.120 1.460 5.138 1.00 81.81 185 SER A O 1
ATOM 1439 N N . GLU A 1 186 ? -10.073 2.423 5.674 1.00 87.25 186 GLU A N 1
ATOM 1440 C CA . GLU A 1 186 ? -9.711 2.760 7.049 1.00 87.25 186 GLU A CA 1
ATOM 1441 C C . GLU A 1 186 ? -9.439 1.495 7.876 1.00 87.25 186 GLU A C 1
ATOM 1443 O O . GLU A 1 186 ? -8.459 1.430 8.624 1.00 87.25 186 GLU A O 1
ATOM 1448 N N . GLY A 1 187 ? -10.252 0.448 7.697 1.00 90.31 187 GLY A N 1
ATOM 1449 C CA . GLY A 1 187 ? -10.048 -0.859 8.318 1.00 90.31 187 GLY A CA 1
ATOM 1450 C C . GLY A 1 187 ? -8.714 -1.495 7.924 1.00 90.31 187 GLY A C 1
ATOM 1451 O O . GLY A 1 187 ? -8.021 -2.059 8.777 1.00 90.31 187 GLY A O 1
ATOM 1452 N N . VAL A 1 188 ? -8.314 -1.375 6.652 1.00 90.88 188 VAL A N 1
ATOM 1453 C CA . VAL A 1 188 ? -7.017 -1.872 6.172 1.00 90.88 188 VAL A CA 1
ATOM 1454 C C . VAL A 1 188 ? -5.887 -1.116 6.861 1.00 90.88 188 VAL A C 1
ATOM 1456 O O . VAL A 1 188 ? -4.982 -1.759 7.390 1.00 90.88 188 VAL A O 1
ATOM 1459 N N . VAL A 1 189 ? -5.954 0.215 6.931 1.00 87.38 189 VAL A N 1
ATOM 1460 C CA . VAL A 1 189 ? -4.923 1.038 7.586 1.00 87.38 189 VAL A CA 1
ATOM 1461 C C . VAL A 1 189 ? -4.808 0.707 9.077 1.00 87.38 189 VAL A C 1
ATOM 1463 O O . VAL A 1 189 ? -3.699 0.503 9.576 1.00 87.38 189 VAL A O 1
ATOM 1466 N N . ALA A 1 190 ? -5.933 0.584 9.789 1.00 92.69 190 ALA A N 1
ATOM 1467 C CA . ALA A 1 190 ? -5.945 0.211 11.204 1.00 92.69 190 ALA A CA 1
ATOM 1468 C C . ALA A 1 190 ? -5.329 -1.180 11.432 1.00 92.69 190 ALA A C 1
ATOM 1470 O O . ALA A 1 190 ? -4.488 -1.356 12.316 1.00 92.69 190 ALA A O 1
ATOM 1471 N N . CYS A 1 191 ? -5.698 -2.157 10.598 1.00 96.25 191 CYS A N 1
ATOM 1472 C CA . CYS A 1 191 ? -5.118 -3.495 10.628 1.00 96.25 191 CYS A CA 1
ATOM 1473 C C . CYS A 1 191 ? -3.604 -3.466 10.402 1.00 96.25 191 CYS A C 1
ATOM 1475 O O . CYS A 1 191 ? -2.851 -4.013 11.210 1.00 96.25 191 CYS A O 1
ATOM 1477 N N . GLN A 1 192 ? -3.154 -2.804 9.332 1.00 93.00 192 GLN A N 1
ATOM 1478 C CA . G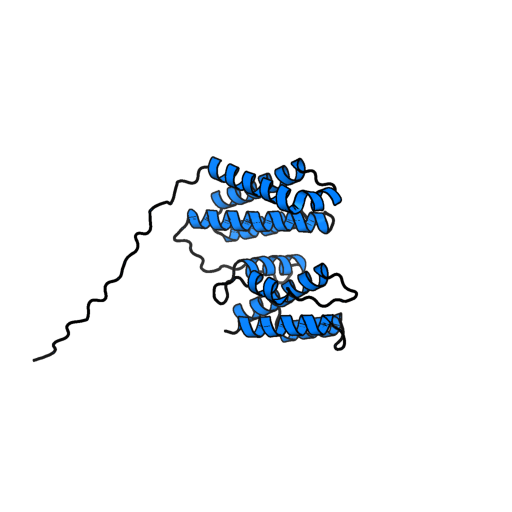LN A 1 192 ? -1.739 -2.707 8.993 1.00 93.00 192 GLN A CA 1
ATOM 1479 C C . GLN A 1 192 ? -0.974 -2.085 10.156 1.00 93.00 192 GLN A C 1
ATOM 1481 O O . GLN A 1 192 ? 0.003 -2.660 10.622 1.00 93.00 192 GLN A O 1
ATOM 1486 N N . GLY A 1 193 ? -1.460 -0.962 10.685 1.00 91.00 193 GLY A N 1
ATOM 1487 C CA . GLY A 1 193 ? -0.824 -0.246 11.781 1.00 91.00 193 GLY A CA 1
ATOM 1488 C C . GLY A 1 193 ? -0.555 -1.129 13.002 1.00 91.00 193 GLY A C 1
ATOM 1489 O O . GLY A 1 193 ? 0.554 -1.098 13.536 1.00 91.00 193 GLY A O 1
ATOM 1490 N N . VAL A 1 194 ? -1.527 -1.956 13.390 1.00 94.50 194 VAL A N 1
ATOM 1491 C CA . VAL A 1 194 ? -1.406 -2.879 14.529 1.00 94.50 194 VAL A CA 1
ATOM 1492 C C . VAL A 1 194 ? -0.468 -4.043 14.225 1.00 94.50 194 VAL A C 1
ATOM 1494 O O . VAL A 1 194 ? 0.399 -4.363 15.037 1.00 94.50 194 VAL A O 1
ATOM 1497 N N . MET A 1 195 ? -0.594 -4.673 13.052 1.00 93.62 195 MET A N 1
ATOM 1498 C CA . MET A 1 195 ? 0.293 -5.783 12.688 1.00 93.62 195 MET A CA 1
ATOM 1499 C C . MET A 1 195 ? 1.752 -5.331 12.597 1.00 93.62 195 MET A C 1
ATOM 1501 O O . MET A 1 195 ? 2.648 -6.033 13.060 1.00 93.62 195 MET A O 1
ATOM 1505 N N . VAL A 1 196 ? 1.990 -4.146 12.031 1.00 87.62 196 VAL A N 1
ATOM 1506 C CA . VAL A 1 196 ? 3.327 -3.558 11.929 1.00 87.62 196 VAL A CA 1
ATOM 1507 C C . VAL A 1 196 ? 3.896 -3.227 13.307 1.00 87.62 196 VAL A C 1
ATOM 1509 O O . VAL A 1 196 ? 5.059 -3.545 13.552 1.00 87.62 196 VAL A O 1
ATOM 1512 N N . SER A 1 197 ? 3.105 -2.667 14.228 1.00 87.69 197 SER A N 1
ATOM 1513 C CA . SER A 1 197 ? 3.565 -2.414 15.606 1.00 87.69 197 SER A CA 1
ATOM 1514 C C . SER A 1 197 ? 4.003 -3.694 16.301 1.00 87.69 197 SER A C 1
ATOM 1516 O O . SER A 1 197 ? 5.131 -3.752 16.787 1.00 87.69 197 SER A O 1
ATOM 1518 N N . ASN A 1 198 ? 3.217 -4.766 16.226 1.00 85.88 198 ASN A N 1
ATOM 1519 C CA . ASN A 1 198 ? 3.597 -6.030 16.856 1.00 85.88 198 ASN A CA 1
ATOM 1520 C C . ASN A 1 198 ? 4.882 -6.627 16.263 1.00 85.88 198 ASN A C 1
ATOM 1522 O O . ASN A 1 198 ? 5.805 -6.972 16.999 1.00 85.88 198 ASN A O 1
ATOM 1526 N N . VAL A 1 199 ? 4.988 -6.696 14.933 1.00 83.12 199 VAL A N 1
ATOM 1527 C CA . VAL A 1 199 ? 6.169 -7.273 14.267 1.00 83.12 199 VAL A CA 1
ATOM 1528 C C . VAL A 1 199 ? 7.431 -6.440 14.507 1.00 83.12 199 VAL A C 1
ATOM 1530 O O . VAL A 1 199 ? 8.542 -6.971 14.505 1.00 83.12 199 VAL A O 1
ATOM 1533 N N . THR A 1 200 ? 7.280 -5.131 14.707 1.00 76.94 200 THR A N 1
ATOM 1534 C CA . THR A 1 200 ? 8.405 -4.210 14.920 1.00 76.94 200 THR A CA 1
ATOM 1535 C C . THR A 1 200 ? 8.688 -3.911 16.385 1.00 76.94 200 THR A C 1
ATOM 1537 O O . THR A 1 200 ? 9.583 -3.109 16.654 1.00 76.94 200 THR A O 1
ATOM 1540 N N . GLN A 1 201 ? 7.978 -4.553 17.320 1.00 78.44 201 GLN A N 1
ATOM 1541 C CA . GLN A 1 201 ? 8.072 -4.276 18.758 1.00 78.44 201 GLN A CA 1
ATOM 1542 C C . GLN A 1 201 ? 7.852 -2.783 19.055 1.00 78.44 201 GLN A C 1
ATOM 1544 O O . GLN A 1 201 ? 8.694 -2.120 19.657 1.00 78.44 201 GLN A O 1
ATOM 1549 N N . ASP A 1 202 ? 6.743 -2.246 18.545 1.00 75.94 202 ASP A N 1
ATOM 1550 C CA . ASP A 1 202 ? 6.277 -0.864 18.718 1.00 75.94 202 ASP A CA 1
ATOM 1551 C C . ASP A 1 202 ? 7.176 0.233 18.130 1.00 75.94 202 ASP A C 1
ATOM 1553 O O . ASP A 1 202 ? 6.941 1.422 18.351 1.00 75.94 202 ASP A O 1
ATOM 1557 N N . LYS A 1 203 ? 8.173 -0.127 17.314 1.00 71.31 203 LYS A N 1
ATOM 1558 C CA . LYS A 1 203 ? 9.009 0.861 16.610 1.00 71.31 203 LYS A CA 1
ATOM 1559 C C . LYS A 1 203 ? 8.264 1.575 15.480 1.00 71.31 203 LYS A C 1
ATOM 1561 O O . LYS A 1 203 ? 8.591 2.716 15.160 1.00 71.31 203 LYS A O 1
ATOM 1566 N N . HIS A 1 204 ? 7.282 0.915 14.866 1.00 78.69 204 HIS A N 1
ATOM 1567 C CA . HIS A 1 204 ? 6.495 1.444 13.752 1.00 78.69 204 HIS A CA 1
ATOM 1568 C C . HIS A 1 204 ? 5.007 1.114 13.914 1.00 78.69 204 HIS A C 1
ATOM 1570 O O . HIS A 1 204 ? 4.649 0.209 14.652 1.00 78.69 204 HIS A O 1
ATOM 1576 N N . GLY A 1 205 ? 4.125 1.815 13.198 1.00 84.38 205 GLY A N 1
ATOM 1577 C CA . GLY A 1 205 ? 2.683 1.552 13.247 1.00 84.38 205 GLY A CA 1
ATOM 1578 C C . GLY A 1 205 ? 1.988 2.160 14.470 1.00 84.38 205 GLY A C 1
ATOM 1579 O O . GLY A 1 205 ? 2.347 3.244 14.930 1.00 84.38 205 GLY A O 1
ATOM 1580 N N . ILE A 1 206 ? 0.945 1.488 14.957 1.00 87.75 206 ILE A N 1
ATOM 1581 C CA . ILE A 1 206 ? 0.119 1.932 16.085 1.00 87.75 206 ILE A CA 1
ATOM 1582 C C . ILE A 1 206 ? -0.157 0.756 17.017 1.00 87.75 206 ILE A C 1
ATOM 1584 O O . ILE A 1 206 ? -0.536 -0.319 16.561 1.00 87.75 206 ILE A O 1
ATOM 1588 N N . SER A 1 207 ? 0.005 0.968 18.322 1.00 90.19 207 SER A N 1
ATOM 1589 C CA . SER A 1 207 ? -0.279 -0.073 19.306 1.00 90.19 207 SER A CA 1
ATOM 1590 C C . SER A 1 207 ? -1.761 -0.456 19.311 1.00 90.19 207 SER A C 1
ATOM 1592 O O . SER A 1 207 ? -2.640 0.360 19.014 1.00 90.19 207 SER A O 1
ATOM 1594 N N . PHE A 1 208 ? -2.041 -1.701 19.704 1.00 92.31 208 PHE A N 1
ATOM 1595 C CA . PHE A 1 208 ? -3.401 -2.227 19.837 1.00 92.31 208 PHE A CA 1
ATOM 1596 C C . PHE A 1 208 ? -4.306 -1.304 20.669 1.00 92.31 208 PHE A C 1
ATOM 1598 O O . PHE A 1 208 ? -5.382 -0.924 20.208 1.00 92.31 208 PHE A O 1
ATOM 1605 N N . ASP A 1 209 ? -3.852 -0.888 21.855 1.00 91.75 209 ASP A N 1
ATOM 1606 C CA . ASP A 1 209 ? -4.656 -0.060 22.763 1.00 91.75 209 ASP A CA 1
ATOM 1607 C C . ASP A 1 209 ? -4.988 1.303 22.150 1.00 91.75 209 ASP A C 1
ATOM 1609 O O . ASP A 1 209 ? -6.122 1.774 22.239 1.00 91.75 209 ASP A O 1
ATOM 1613 N N . LYS A 1 210 ? -4.020 1.917 21.459 1.00 91.94 210 LYS A N 1
ATOM 1614 C CA . LYS A 1 210 ? -4.220 3.215 20.813 1.00 91.94 210 LYS A CA 1
ATOM 1615 C C . LYS A 1 210 ? -5.168 3.106 19.617 1.00 91.94 210 LYS A C 1
ATOM 1617 O O . LYS A 1 210 ? -6.008 3.982 19.436 1.00 91.94 210 LYS A O 1
ATOM 1622 N N . ALA A 1 211 ? -5.080 2.034 18.829 1.00 93.31 211 ALA A N 1
ATOM 1623 C CA . ALA A 1 211 ? -6.009 1.786 17.725 1.00 93.31 211 ALA A CA 1
ATOM 1624 C C . ALA A 1 211 ? -7.452 1.583 18.226 1.00 93.31 211 ALA A C 1
ATOM 1626 O O . ALA A 1 211 ? -8.389 2.162 17.676 1.00 93.31 211 ALA A O 1
ATOM 1627 N N . MET A 1 212 ? -7.626 0.816 19.307 1.00 94.06 212 MET A N 1
ATOM 1628 C CA . MET A 1 212 ? -8.929 0.585 19.942 1.00 94.06 212 MET A CA 1
ATOM 1629 C C . MET A 1 212 ? -9.550 1.876 20.487 1.00 94.06 212 MET A C 1
ATOM 1631 O O . MET A 1 212 ? -10.757 2.092 20.356 1.00 94.06 212 MET A O 1
ATOM 1635 N N . ASP A 1 213 ? -8.732 2.739 21.086 1.00 92.31 213 ASP A N 1
ATOM 1636 C CA . ASP A 1 213 ? -9.166 4.028 21.614 1.00 92.31 213 ASP A CA 1
ATOM 1637 C C . ASP A 1 213 ? -9.563 5.010 20.497 1.00 92.31 213 ASP A C 1
ATOM 1639 O O . ASP A 1 213 ? -10.613 5.644 20.587 1.00 92.31 213 ASP A O 1
ATOM 1643 N N . ILE A 1 214 ? -8.812 5.068 19.390 1.00 89.44 214 ILE A N 1
ATOM 1644 C CA . ILE A 1 214 ? -9.198 5.862 18.207 1.00 89.44 214 ILE A CA 1
ATOM 1645 C C . ILE A 1 214 ? -10.553 5.402 17.662 1.00 89.44 214 ILE A C 1
ATOM 1647 O O . ILE A 1 214 ? -11.448 6.230 17.495 1.00 89.44 214 ILE A O 1
ATOM 1651 N N . ALA A 1 215 ? -10.741 4.095 17.451 1.00 90.94 215 ALA A N 1
ATOM 1652 C CA . ALA A 1 215 ? -12.010 3.559 16.955 1.00 90.94 215 ALA A CA 1
ATOM 1653 C C . ALA A 1 215 ? -13.178 3.906 17.895 1.00 90.94 215 ALA A C 1
ATOM 1655 O O . ALA A 1 215 ? -14.258 4.287 17.443 1.00 90.94 215 ALA A O 1
ATOM 1656 N N . LYS A 1 216 ? -12.954 3.818 19.213 1.00 92.75 216 LYS A N 1
ATOM 1657 C CA . LYS A 1 216 ? -13.958 4.167 20.225 1.00 92.75 216 LYS A CA 1
ATOM 1658 C C . LYS A 1 216 ? -14.364 5.636 20.139 1.00 92.75 216 LYS A C 1
ATOM 1660 O O . LYS A 1 216 ? -15.555 5.931 20.200 1.00 92.75 216 LYS A O 1
ATOM 1665 N N . ARG A 1 217 ? -13.391 6.545 20.032 1.00 91.81 217 ARG A N 1
ATOM 1666 C CA . ARG A 1 217 ? -13.645 7.991 19.958 1.00 91.81 217 ARG A CA 1
ATOM 1667 C C . ARG A 1 217 ? -14.330 8.391 18.654 1.00 91.81 217 ARG A C 1
ATOM 1669 O O . ARG A 1 217 ? -15.195 9.254 18.691 1.00 91.81 217 ARG A O 1
ATOM 1676 N N . GLN A 1 218 ? -13.944 7.770 17.541 1.00 91.69 218 GLN A N 1
ATOM 1677 C CA . GLN A 1 218 ? -14.429 8.137 16.213 1.00 91.69 218 GLN A CA 1
ATOM 1678 C C . GLN A 1 218 ? -15.876 7.695 15.974 1.00 91.69 218 GLN A C 1
ATOM 1680 O O . GLN A 1 218 ? -16.685 8.489 15.509 1.00 91.69 218 GLN A O 1
ATOM 1685 N N . TYR A 1 219 ? -16.209 6.443 16.300 1.00 91.00 219 TYR A N 1
ATOM 1686 C CA . TYR A 1 219 ? -17.505 5.865 15.922 1.00 91.00 219 TYR A CA 1
ATOM 1687 C C . TYR A 1 219 ? -18.448 5.617 17.106 1.00 91.00 219 TYR A C 1
ATOM 1689 O O . TYR A 1 219 ? -19.620 5.317 16.896 1.00 91.00 219 TYR A O 1
ATOM 1697 N N . GLY A 1 220 ? -17.966 5.697 18.351 1.00 92.81 220 GLY A N 1
ATOM 1698 C CA . GLY A 1 220 ? -18.752 5.375 19.547 1.00 92.81 220 GLY A CA 1
ATOM 1699 C C . GLY A 1 220 ? -18.997 3.871 19.738 1.00 92.81 220 GLY A C 1
ATOM 1700 O O . GLY A 1 220 ? -19.140 3.109 18.790 1.00 92.81 220 GLY A O 1
ATOM 1701 N N . THR A 1 221 ? -19.068 3.405 20.989 1.00 94.75 221 THR A N 1
ATOM 1702 C CA . THR A 1 221 ? -19.059 1.957 21.300 1.00 94.75 221 THR A CA 1
ATOM 1703 C C . THR A 1 221 ? -20.294 1.178 20.850 1.00 94.75 221 THR A C 1
ATOM 1705 O O . THR A 1 221 ? -20.262 -0.049 20.838 1.00 94.75 221 THR A O 1
ATOM 1708 N N . SER A 1 222 ? -21.390 1.863 20.532 1.00 94.44 222 SER A N 1
ATOM 1709 C CA . SER A 1 222 ? -22.656 1.253 20.112 1.00 94.44 222 SER A CA 1
ATOM 1710 C C . SER A 1 222 ? -22.806 1.122 18.595 1.00 94.44 222 SER A C 1
ATOM 1712 O O . SER A 1 222 ? -23.825 0.607 18.140 1.00 94.44 222 SER A O 1
ATOM 1714 N N . SER A 1 223 ? -21.845 1.609 17.805 1.00 95.50 223 SER A N 1
ATOM 1715 C CA . SER A 1 223 ? -21.949 1.623 16.346 1.00 95.50 223 SER A CA 1
ATOM 1716 C C . SER A 1 223 ? -21.492 0.311 15.700 1.00 95.50 223 SER A C 1
ATOM 1718 O O . SER A 1 223 ? -20.716 -0.480 16.260 1.00 95.50 223 SER A O 1
ATOM 1720 N N . LYS A 1 224 ? -21.989 0.065 14.483 1.00 95.81 224 LYS A N 1
ATOM 1721 C CA . LYS A 1 224 ? -21.591 -1.099 13.677 1.00 95.81 224 LYS A CA 1
ATOM 1722 C C . LYS A 1 224 ? -20.152 -0.945 13.186 1.00 95.81 224 LYS A C 1
ATOM 1724 O O . LYS A 1 224 ? -19.414 -1.925 13.147 1.00 95.81 224 LYS A O 1
ATOM 1729 N N . GLU A 1 225 ? -19.753 0.284 12.888 1.00 95.56 225 GLU A N 1
ATOM 1730 C CA . GLU A 1 225 ? -18.410 0.704 12.515 1.00 95.56 225 GLU A CA 1
ATOM 1731 C C . GLU A 1 225 ? -17.422 0.358 13.622 1.00 95.56 225 GLU A C 1
ATOM 1733 O O . GLU A 1 225 ? -16.460 -0.368 13.380 1.00 95.56 225 GLU A O 1
ATOM 1738 N N . TYR A 1 226 ? -17.698 0.775 14.864 1.00 96.38 226 TYR A N 1
ATOM 1739 C CA . TYR A 1 226 ? -16.850 0.418 15.999 1.00 96.38 226 TYR A CA 1
ATOM 1740 C C . TYR A 1 226 ? -16.701 -1.098 16.126 1.00 96.38 226 TYR A C 1
ATOM 1742 O O . TYR A 1 226 ? -15.587 -1.601 16.252 1.00 96.38 226 TYR A O 1
ATOM 1750 N N . THR A 1 227 ? -17.804 -1.841 16.025 1.00 96.56 227 THR A N 1
ATOM 1751 C CA . THR A 1 227 ? -17.785 -3.309 16.099 1.00 96.56 227 THR A CA 1
ATOM 1752 C C . THR A 1 227 ? -16.917 -3.930 14.996 1.00 96.56 227 THR A C 1
ATOM 1754 O O . THR A 1 227 ? -16.131 -4.843 15.267 1.00 96.56 227 THR A O 1
ATOM 1757 N N . PHE A 1 228 ? -17.001 -3.405 13.771 1.00 97.06 228 PHE A N 1
ATOM 1758 C CA . PHE A 1 228 ? -16.153 -3.804 12.649 1.00 97.06 228 PHE A CA 1
ATOM 1759 C C . PHE A 1 228 ? -14.667 -3.542 12.931 1.00 97.06 228 PHE A C 1
ATOM 1761 O O . PHE A 1 228 ? -13.862 -4.474 12.861 1.00 97.06 228 PHE A O 1
ATOM 1768 N N . PHE A 1 229 ? -14.301 -2.322 13.337 1.00 96.81 229 PHE A N 1
ATOM 1769 C CA . PHE A 1 229 ? -12.910 -1.984 13.658 1.00 96.81 229 PHE A CA 1
ATOM 1770 C C . PHE A 1 229 ? -12.362 -2.817 14.815 1.00 96.81 229 PHE A C 1
ATOM 1772 O O . PHE A 1 229 ? -11.237 -3.303 14.736 1.00 96.81 229 PHE A O 1
ATOM 1779 N N . VAL A 1 230 ? -13.157 -3.050 15.862 1.00 97.25 230 VAL A N 1
ATOM 1780 C CA . VAL A 1 230 ? -12.781 -3.922 16.984 1.00 97.25 230 VAL A CA 1
ATOM 1781 C C . VAL A 1 230 ? -12.456 -5.331 16.494 1.00 97.25 230 VAL A C 1
ATOM 1783 O O . VAL A 1 230 ? -11.447 -5.901 16.912 1.00 97.25 230 VAL A O 1
ATOM 1786 N N . SER A 1 231 ? -13.289 -5.896 15.614 1.00 97.56 231 SER A N 1
ATOM 1787 C CA . SER A 1 231 ? -13.056 -7.220 15.032 1.00 97.56 231 SER A CA 1
ATOM 1788 C C . SER A 1 231 ? -11.738 -7.253 14.256 1.00 97.56 231 SER A C 1
ATOM 1790 O O . SER A 1 231 ? -10.877 -8.090 14.530 1.00 97.56 231 SER A O 1
ATOM 1792 N N . VAL A 1 232 ? -11.545 -6.299 13.342 1.00 97.44 232 VAL A N 1
ATOM 1793 C CA . VAL A 1 232 ? -10.343 -6.200 12.504 1.00 97.44 232 VAL A CA 1
ATOM 1794 C C . VAL A 1 232 ? -9.080 -6.031 13.357 1.00 97.44 232 VAL A C 1
ATOM 1796 O O . VAL A 1 232 ? -8.123 -6.789 13.192 1.00 97.44 232 VAL A O 1
ATOM 1799 N N . ILE A 1 233 ? -9.083 -5.093 14.310 1.00 97.75 233 ILE A N 1
ATOM 1800 C CA . ILE A 1 233 ? -7.941 -4.780 15.183 1.00 97.75 233 ILE A CA 1
ATOM 1801 C C . ILE A 1 233 ? -7.578 -5.976 16.074 1.00 97.75 233 ILE A C 1
ATOM 1803 O O . ILE A 1 233 ? -6.397 -6.305 16.219 1.00 97.75 233 ILE A O 1
ATOM 1807 N N . LYS A 1 234 ? -8.569 -6.674 16.647 1.00 97.50 234 LYS A N 1
ATOM 1808 C CA . LYS A 1 234 ? -8.322 -7.877 17.460 1.00 97.50 234 LYS A CA 1
ATOM 1809 C C . LYS A 1 234 ? -7.716 -9.008 16.636 1.00 97.50 234 LYS A C 1
ATOM 1811 O O . LYS A 1 234 ? -6.738 -9.613 17.079 1.00 97.50 234 LYS A O 1
ATOM 1816 N N . SER A 1 235 ? -8.251 -9.277 15.446 1.00 96.94 235 SER A N 1
ATOM 1817 C CA . SER A 1 235 ? -7.703 -10.300 14.551 1.00 96.94 235 SER A CA 1
ATOM 1818 C C . SER A 1 235 ? -6.283 -9.957 14.101 1.00 96.94 235 SER A C 1
ATOM 1820 O O . SER A 1 235 ? -5.398 -10.807 14.188 1.00 96.94 235 SER A O 1
ATOM 1822 N N . ALA A 1 236 ? -6.038 -8.705 13.705 1.00 95.75 236 ALA A N 1
ATOM 1823 C CA . ALA A 1 236 ? -4.713 -8.206 13.348 1.00 95.75 236 ALA A CA 1
ATOM 1824 C C . ALA A 1 236 ? -3.701 -8.427 14.484 1.00 95.75 236 ALA A C 1
ATOM 1826 O O . ALA A 1 236 ? -2.635 -9.009 14.268 1.00 95.75 236 ALA A O 1
ATOM 1827 N N . ASN A 1 237 ? -4.059 -8.036 15.711 1.00 95.88 237 ASN A N 1
ATOM 1828 C CA . ASN A 1 237 ? -3.229 -8.212 16.902 1.00 95.88 237 ASN A CA 1
ATOM 1829 C C . ASN A 1 237 ? -2.926 -9.688 17.202 1.00 95.88 237 ASN A C 1
ATOM 1831 O O . ASN A 1 237 ? -1.794 -10.033 17.519 1.00 95.88 237 ASN A O 1
ATOM 1835 N N . SER A 1 238 ? -3.924 -10.567 17.079 1.00 93.62 238 SER A N 1
ATOM 1836 C CA . SER A 1 238 ? -3.749 -12.000 17.331 1.00 93.62 238 SER A CA 1
ATOM 1837 C C . SER A 1 238 ? -2.859 -12.683 16.293 1.00 93.62 238 SER A C 1
ATOM 1839 O O . SER A 1 238 ? -2.070 -13.546 16.663 1.00 93.62 238 SER A O 1
ATOM 1841 N N . ILE A 1 239 ? -2.999 -12.340 15.009 1.00 91.31 239 ILE A N 1
ATOM 1842 C CA . ILE A 1 239 ? -2.227 -12.968 13.922 1.00 91.31 239 ILE A CA 1
ATOM 1843 C C . ILE A 1 239 ? -0.764 -12.520 13.977 1.00 91.31 239 ILE A C 1
ATOM 1845 O O . ILE A 1 239 ? 0.137 -13.316 13.756 1.00 91.31 239 ILE A O 1
ATOM 1849 N N . SER A 1 240 ? -0.525 -11.242 14.272 1.00 88.44 240 SER A N 1
ATOM 1850 C CA . SER A 1 240 ? 0.815 -10.638 14.219 1.00 88.44 240 SER A CA 1
ATOM 1851 C C . SER A 1 240 ? 1.714 -10.912 15.427 1.00 88.44 240 SER A C 1
ATOM 1853 O O . SER A 1 240 ? 2.888 -10.555 15.385 1.00 88.44 240 SER A O 1
ATOM 1855 N N . LYS A 1 241 ? 1.187 -11.528 16.491 1.00 83.88 241 LYS A N 1
ATOM 1856 C CA . LYS A 1 241 ? 1.950 -11.923 17.689 1.00 83.88 241 LYS A CA 1
ATOM 1857 C C . LYS A 1 241 ? 2.473 -13.366 17.654 1.00 83.88 241 LYS A C 1
ATOM 1859 O O . LYS A 1 241 ? 3.123 -13.776 18.613 1.00 83.88 241 LYS A O 1
ATOM 1864 N N . GLN A 1 242 ? 2.147 -14.125 16.608 1.00 61.66 242 GLN A N 1
ATOM 1865 C CA . GLN A 1 242 ? 2.595 -15.506 16.391 1.00 61.66 242 GLN A CA 1
ATOM 1866 C C . GLN A 1 242 ? 3.902 -15.530 15.603 1.00 61.66 242 GLN A C 1
ATOM 1868 O O . GLN A 1 242 ? 4.758 -16.370 15.946 1.00 61.66 242 GLN A O 1
#

Radius of gyration: 22.04 Å; chains: 1; bounding box: 61×69×47 Å